Protein AF-A0A1Y1W460-F1 (afdb_monomer_lite)

Organism: NCBI:txid61395

Secondary structure (DSSP, 8-state):
--HHHHHHHHHHHHS---S-PEEEETTEEEE--HHHHTTTTSSHHHHHHHHHHHHHHHHHHHHHHHHHHHHHHHHHHHHHHHHHHHHHHHHHHHHHHHHHHHHHHHHHHHHHHHHHHHHHHHHHHHHHHHHHHHHHHHHHHHHHHHHHHHHHHHHHHHHHHHHHHHHHHHHHHHHHHHHHHHHHHHHHHHHHHHHHHHHHHHHHHHHHHHHHHHHHHHHHHHHHHT----PPP---

Structure (mmCIF, N/CA/C/O backbone):
data_AF-A0A1Y1W460-F1
#
_entry.id   AF-A0A1Y1W460-F1
#
loop_
_atom_site.group_PDB
_atom_site.id
_atom_site.type_symbol
_atom_site.label_atom_id
_atom_site.label_alt_id
_atom_site.label_comp_id
_atom_site.label_asym_id
_atom_site.label_entity_id
_atom_site.label_seq_id
_atom_site.pdbx_PDB_ins_code
_atom_site.Cartn_x
_atom_site.Cartn_y
_atom_site.Cartn_z
_atom_site.occupancy
_atom_site.B_iso_or_equiv
_atom_site.auth_seq_id
_atom_site.auth_comp_id
_atom_site.auth_asym_id
_atom_site.auth_atom_id
_atom_site.pdbx_PDB_model_num
ATOM 1 N N . MET A 1 1 ? -38.537 8.253 109.582 1.00 44.09 1 MET A N 1
ATOM 2 C CA . MET A 1 1 ? -40.010 8.123 109.622 1.00 44.09 1 MET A CA 1
ATOM 3 C C . MET A 1 1 ? -40.336 6.700 109.204 1.00 44.09 1 MET A C 1
ATOM 5 O O . MET A 1 1 ? -39.756 6.233 108.237 1.00 44.09 1 MET A O 1
ATOM 9 N N . SER A 1 2 ? -41.070 5.965 110.039 1.00 45.69 2 SER A N 1
ATOM 10 C CA . SER A 1 2 ? -41.158 4.499 109.978 1.00 45.69 2 SER A CA 1
ATOM 11 C C . SER A 1 2 ? -42.109 4.040 108.871 1.00 45.69 2 SER A C 1
ATOM 13 O O . SER A 1 2 ? -43.247 4.495 108.852 1.00 45.69 2 SER A O 1
ATOM 15 N N . ALA A 1 3 ? -41.684 3.093 108.026 1.00 43.72 3 ALA A N 1
ATOM 16 C CA . ALA A 1 3 ? -42.511 2.440 107.001 1.00 43.72 3 ALA A CA 1
ATOM 17 C C . ALA A 1 3 ? -43.813 1.827 107.561 1.00 43.72 3 ALA A C 1
ATOM 19 O O . ALA A 1 3 ? -44.784 1.644 106.834 1.00 43.72 3 ALA A O 1
ATOM 20 N N . ALA A 1 4 ? -43.867 1.556 108.870 1.00 45.50 4 ALA A N 1
ATOM 21 C CA . ALA A 1 4 ? -45.090 1.134 109.547 1.00 45.50 4 ALA A CA 1
ATOM 22 C C . ALA A 1 4 ? -46.175 2.227 109.557 1.00 45.50 4 ALA A C 1
ATOM 24 O O . ALA A 1 4 ? -47.359 1.905 109.557 1.00 45.50 4 ALA A O 1
ATOM 25 N N . LYS A 1 5 ? -45.781 3.507 109.545 1.00 46.66 5 LYS A N 1
ATOM 26 C CA . LYS A 1 5 ? -46.697 4.650 109.493 1.00 46.66 5 LYS A CA 1
ATOM 27 C C . LYS A 1 5 ? -47.310 4.797 108.101 1.00 46.66 5 LYS A C 1
ATOM 29 O O . LYS A 1 5 ? -48.523 4.893 107.996 1.00 46.66 5 LYS A O 1
ATOM 34 N N . ASP A 1 6 ? -46.500 4.671 107.052 1.00 53.72 6 ASP A N 1
ATOM 35 C CA . ASP A 1 6 ? -46.978 4.772 105.666 1.00 53.72 6 ASP A CA 1
ATOM 36 C C . ASP A 1 6 ? -47.900 3.595 105.289 1.00 53.72 6 ASP A C 1
ATOM 38 O O . ASP A 1 6 ? -48.890 3.773 104.582 1.00 53.72 6 ASP A O 1
ATOM 42 N N . ILE A 1 7 ? -47.637 2.394 105.823 1.00 51.56 7 ILE A N 1
ATOM 43 C CA . ILE A 1 7 ? -48.513 1.219 105.657 1.00 51.56 7 ILE A CA 1
ATOM 44 C C . ILE A 1 7 ? -49.828 1.389 106.435 1.00 51.56 7 ILE A C 1
ATOM 46 O O . ILE A 1 7 ? -50.888 1.016 105.930 1.00 51.56 7 ILE A O 1
ATOM 50 N N . ALA A 1 8 ? -49.784 1.963 107.641 1.00 50.72 8 ALA A N 1
ATOM 51 C CA . ALA A 1 8 ? -50.981 2.242 108.433 1.00 50.72 8 ALA A CA 1
ATOM 52 C C . ALA A 1 8 ? -51.858 3.334 107.793 1.00 50.72 8 ALA A C 1
ATOM 54 O O . ALA A 1 8 ? -53.083 3.186 107.756 1.00 50.72 8 ALA A O 1
ATOM 55 N N . ASP A 1 9 ? -51.240 4.380 107.237 1.00 54.50 9 ASP A N 1
ATOM 56 C CA . ASP A 1 9 ? -51.920 5.480 106.545 1.00 54.50 9 ASP A CA 1
ATOM 57 C C . ASP A 1 9 ? -52.520 5.019 105.199 1.00 54.50 9 ASP A C 1
ATOM 59 O O . ASP A 1 9 ? -53.627 5.418 104.834 1.00 54.50 9 ASP A O 1
ATOM 63 N N . TRP A 1 10 ? -51.858 4.104 104.480 1.00 62.06 10 TRP A N 1
ATOM 64 C CA . TRP A 1 10 ? -52.424 3.480 103.277 1.00 62.06 10 TRP A CA 1
ATOM 65 C C . TRP A 1 10 ? -53.603 2.548 103.605 1.00 62.06 10 TRP A C 1
ATOM 67 O O . TRP A 1 10 ? -54.662 2.645 102.986 1.00 62.06 10 TRP A O 1
ATOM 77 N N . ALA A 1 11 ? -53.467 1.689 104.622 1.00 51.72 11 ALA A N 1
ATOM 78 C CA . ALA A 1 11 ? -54.520 0.758 105.033 1.00 51.72 11 ALA A CA 1
ATOM 79 C C . ALA A 1 11 ? -55.777 1.477 105.551 1.00 51.72 11 ALA A C 1
ATOM 81 O O . ALA A 1 11 ? -56.894 1.029 105.302 1.00 51.72 11 ALA A O 1
ATOM 82 N N . THR A 1 12 ? -55.624 2.608 106.242 1.00 54.66 12 THR A N 1
ATOM 83 C CA . THR A 1 12 ? -56.773 3.404 106.705 1.00 54.66 12 THR A CA 1
ATOM 84 C C . THR A 1 12 ? -57.496 4.124 105.567 1.00 54.66 12 THR A C 1
ATOM 86 O O . THR A 1 12 ? -58.724 4.230 105.620 1.00 54.66 12 THR A O 1
ATOM 89 N N . ASN A 1 13 ? -56.780 4.559 104.525 1.00 57.19 13 ASN A N 1
ATOM 90 C CA . ASN A 1 13 ? -57.374 5.244 103.374 1.00 57.19 13 ASN A CA 1
ATOM 91 C C . ASN A 1 13 ? -58.033 4.290 102.363 1.00 57.19 13 ASN A C 1
ATOM 93 O O . ASN A 1 13 ? -59.126 4.589 101.888 1.00 57.19 13 ASN A O 1
ATOM 97 N N . GLU A 1 14 ? -57.424 3.138 102.067 1.00 53.16 14 GLU A N 1
ATOM 98 C CA . GLU A 1 14 ? -57.913 2.208 101.031 1.00 53.16 14 GLU A CA 1
ATOM 99 C C . GLU A 1 14 ? -58.857 1.118 101.572 1.00 53.16 14 GLU A C 1
ATOM 101 O O . GLU A 1 14 ? -59.798 0.724 100.887 1.00 53.16 14 GLU A O 1
ATOM 106 N N . LEU A 1 15 ? -58.669 0.637 102.813 1.00 50.62 15 LEU A N 1
ATOM 107 C CA . LEU A 1 15 ? -59.524 -0.414 103.405 1.00 50.62 15 LEU A CA 1
ATOM 108 C C . LEU A 1 15 ? -60.694 0.148 104.232 1.00 50.62 15 LEU A C 1
ATOM 110 O O . LEU A 1 15 ? -61.476 -0.615 104.797 1.00 50.62 15 LEU A O 1
ATOM 114 N N . GLY A 1 16 ? -60.838 1.475 104.316 1.00 46.62 16 GLY A N 1
ATOM 115 C CA . GLY A 1 16 ? -62.019 2.122 104.896 1.00 46.62 16 GLY A CA 1
ATOM 116 C C . GLY A 1 16 ? -62.180 1.986 106.416 1.00 46.62 16 GLY A C 1
ATOM 117 O O . GLY A 1 16 ? -63.272 2.241 106.931 1.00 46.62 16 GLY A O 1
ATOM 118 N N . PHE A 1 17 ? -61.125 1.633 107.159 1.00 46.19 17 PHE A N 1
ATOM 119 C CA . PHE A 1 17 ? -61.140 1.618 108.627 1.00 46.19 17 PHE A CA 1
ATOM 120 C C . PHE A 1 17 ? -61.231 3.050 109.184 1.00 46.19 17 PHE A C 1
ATOM 122 O O . PHE A 1 17 ? -60.242 3.669 109.571 1.00 46.19 17 PHE A O 1
ATOM 129 N N . ARG A 1 18 ? -62.441 3.618 109.218 1.00 48.47 18 ARG A N 1
ATOM 130 C CA . ARG A 1 18 ? -62.697 4.910 109.867 1.00 48.47 18 ARG A CA 1
ATOM 131 C C . ARG A 1 18 ? -62.560 4.775 111.387 1.00 48.47 18 ARG A C 1
ATOM 133 O O . ARG A 1 18 ? -62.962 3.770 111.964 1.00 48.47 18 ARG A O 1
ATOM 140 N N . LYS A 1 19 ? -62.083 5.852 112.029 1.00 49.34 19 LYS A N 1
ATOM 141 C CA . LYS A 1 19 ? -61.780 6.037 113.472 1.00 49.34 19 LYS A CA 1
ATOM 142 C C . LYS A 1 19 ? -62.892 5.694 114.493 1.00 49.34 19 LYS A C 1
ATOM 144 O O . LYS A 1 19 ? -62.740 5.981 115.675 1.00 49.34 19 LYS A O 1
ATOM 149 N N . LYS A 1 20 ? -64.023 5.120 114.077 1.00 46.94 20 LYS A N 1
ATOM 150 C CA . LYS A 1 20 ? -65.103 4.638 114.950 1.00 46.94 20 LYS A CA 1
ATOM 151 C C . LYS A 1 20 ? -65.668 3.343 114.368 1.00 46.94 20 LYS A C 1
ATOM 153 O O . LYS A 1 20 ? -66.596 3.385 113.567 1.00 46.94 20 LYS A O 1
ATOM 158 N N . ALA A 1 21 ? -65.100 2.208 114.766 1.00 48.22 21 ALA A N 1
ATOM 159 C CA . ALA A 1 21 ? -65.685 0.900 114.502 1.00 48.22 21 ALA A CA 1
ATOM 160 C C . ALA A 1 21 ? -66.628 0.533 115.662 1.00 48.22 21 ALA A C 1
ATOM 162 O O . ALA A 1 21 ? -66.237 0.561 116.828 1.00 48.22 21 ALA A O 1
ATOM 163 N N . THR A 1 22 ? -67.887 0.233 115.355 1.00 46.28 22 THR A N 1
ATOM 164 C CA . THR A 1 22 ? -68.863 -0.298 116.321 1.00 46.28 22 THR A CA 1
ATOM 165 C C . THR A 1 22 ? -68.857 -1.816 116.236 1.00 46.28 22 THR A C 1
ATOM 167 O O . THR A 1 22 ? -69.113 -2.360 115.162 1.00 46.28 22 THR A O 1
ATOM 170 N N . LEU A 1 23 ? -68.581 -2.495 117.352 1.00 44.03 23 LEU A N 1
ATOM 171 C CA . LEU A 1 23 ? -68.718 -3.946 117.449 1.00 44.03 23 LEU A CA 1
ATOM 172 C C . LEU A 1 23 ? -70.152 -4.253 117.891 1.00 44.03 23 LEU A C 1
ATOM 174 O O . LEU A 1 23 ? -70.604 -3.789 118.940 1.00 44.03 23 LEU A O 1
ATOM 178 N N . VAL A 1 24 ? -70.889 -5.006 117.079 1.00 41.94 24 VAL A N 1
ATOM 179 C CA . VAL A 1 24 ? -72.236 -5.463 117.432 1.00 41.94 24 VAL A CA 1
ATOM 180 C C . VAL A 1 24 ? -72.101 -6.841 118.061 1.00 41.94 24 VAL A C 1
ATOM 182 O O . VAL A 1 24 ? -71.693 -7.787 117.391 1.00 41.94 24 VAL A O 1
ATOM 185 N N . THR A 1 25 ? -72.426 -6.960 119.347 1.00 50.06 25 THR A N 1
ATOM 186 C CA . THR A 1 25 ? -72.488 -8.258 120.031 1.00 50.06 25 THR A CA 1
ATOM 187 C C . THR A 1 25 ? -73.925 -8.568 120.439 1.00 50.06 25 THR A C 1
ATOM 189 O O . THR A 1 25 ? -74.778 -7.682 120.488 1.00 50.06 25 THR A O 1
ATOM 192 N N . MET A 1 26 ? -74.202 -9.832 120.768 1.00 41.97 26 MET A N 1
ATOM 193 C CA . MET A 1 26 ? -75.530 -10.330 121.172 1.00 41.97 26 MET A CA 1
ATOM 194 C C . MET A 1 26 ? -76.131 -9.630 122.414 1.00 41.97 26 MET A C 1
ATOM 196 O O . MET A 1 26 ? -77.270 -9.912 122.771 1.00 41.97 26 MET A O 1
ATOM 200 N N . ARG A 1 27 ? -75.392 -8.734 123.087 1.00 41.53 27 ARG A N 1
ATOM 201 C CA . ARG A 1 27 ? -75.857 -7.946 124.245 1.00 41.53 27 ARG A CA 1
ATOM 202 C C . ARG A 1 27 ? -75.947 -6.432 123.989 1.00 41.53 27 ARG A C 1
ATOM 204 O O . ARG A 1 27 ? -76.291 -5.698 124.910 1.00 41.53 27 ARG A O 1
ATOM 211 N N . GLY A 1 28 ? -75.695 -5.964 122.763 1.00 46.47 28 GLY A N 1
ATOM 212 C CA . GLY A 1 28 ? -75.805 -4.552 122.375 1.00 46.47 28 GLY A CA 1
ATOM 213 C C . GLY A 1 28 ? -74.607 -4.028 121.573 1.00 46.47 28 GLY A C 1
ATOM 214 O O . GLY A 1 28 ? -73.600 -4.715 121.392 1.00 46.47 28 GLY A O 1
ATOM 215 N N . THR A 1 29 ? -74.735 -2.799 121.057 1.00 44.41 29 THR A N 1
ATOM 216 C CA . THR A 1 29 ? -73.708 -2.122 120.249 1.00 44.41 29 THR A CA 1
ATOM 217 C C . THR A 1 29 ? -72.707 -1.382 121.134 1.00 44.41 29 THR A C 1
ATOM 219 O O . THR A 1 29 ? -73.062 -0.373 121.748 1.00 44.41 29 THR A O 1
ATOM 222 N N . GLU A 1 30 ? -71.450 -1.821 121.152 1.00 50.28 30 GLU A N 1
ATOM 223 C CA . GLU A 1 30 ? -70.370 -1.115 121.845 1.00 50.28 30 GLU A CA 1
ATOM 224 C C . GLU A 1 30 ? -69.538 -0.288 120.857 1.00 50.28 30 GLU A C 1
ATOM 226 O O . GLU A 1 30 ? -69.107 -0.759 119.799 1.00 50.28 30 GLU A O 1
ATOM 231 N N . LYS A 1 31 ? -69.317 0.987 121.198 1.00 51.28 31 LYS A N 1
ATOM 232 C CA . LYS A 1 31 ? -68.388 1.862 120.474 1.00 51.28 31 LYS A CA 1
ATOM 233 C C . LYS A 1 31 ? -66.972 1.539 120.938 1.00 51.28 31 LYS A C 1
ATOM 235 O O . LYS A 1 31 ? -66.631 1.821 122.082 1.00 51.28 31 LYS A O 1
ATOM 240 N N . LEU A 1 32 ? -66.147 0.990 120.051 1.00 52.38 32 LEU A N 1
ATOM 241 C CA . LEU A 1 32 ? -64.734 0.769 120.341 1.00 52.38 32 LEU A CA 1
ATOM 242 C C . LEU A 1 32 ? -63.991 2.114 120.256 1.00 52.38 32 LEU A C 1
ATOM 244 O O . LEU A 1 32 ? -64.011 2.772 119.214 1.00 52.38 32 LEU A O 1
ATOM 248 N N . SER A 1 33 ? -63.365 2.547 121.352 1.00 49.66 33 SER A N 1
ATOM 249 C CA . SER A 1 33 ? -62.427 3.680 121.367 1.00 49.66 33 SER A CA 1
ATOM 250 C C . SER A 1 33 ? -61.046 3.258 120.848 1.00 49.66 33 SER A C 1
ATOM 252 O O . SER A 1 33 ? -60.713 2.074 120.877 1.00 49.66 33 SER A O 1
ATOM 254 N N . GLU A 1 34 ? -60.221 4.218 120.399 1.00 48.06 34 GLU A N 1
ATOM 255 C CA . GLU A 1 34 ? -58.850 3.984 119.886 1.00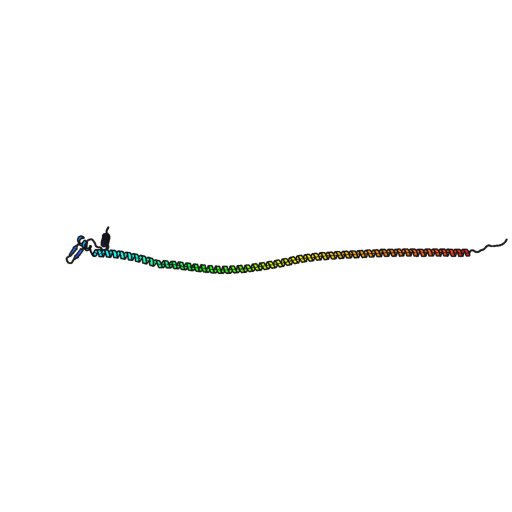 48.06 34 GLU A CA 1
ATOM 256 C C . GLU A 1 34 ? -58.005 3.087 120.817 1.00 48.06 34 GLU A C 1
ATOM 258 O O . GLU A 1 34 ? -57.274 2.223 120.334 1.00 48.06 34 GLU A O 1
ATOM 263 N N . SER A 1 35 ? -58.202 3.192 122.137 1.00 47.06 35 SER A N 1
ATOM 264 C CA . SER A 1 35 ? -57.556 2.356 123.164 1.00 47.06 35 SER A CA 1
ATOM 265 C C . SER A 1 35 ? -57.843 0.854 123.047 1.00 47.06 35 SER A C 1
ATOM 267 O O . SER A 1 35 ? -57.021 0.043 123.460 1.00 47.06 35 SER A O 1
ATOM 269 N N . ASN A 1 36 ? -58.992 0.470 122.485 1.00 47.72 36 ASN A N 1
ATOM 270 C CA . ASN A 1 36 ? -59.430 -0.926 122.391 1.00 47.72 36 ASN A CA 1
ATOM 271 C C . ASN A 1 36 ? -59.054 -1.554 121.042 1.00 47.72 36 ASN A C 1
ATOM 273 O O . ASN A 1 36 ? -59.042 -2.772 120.910 1.00 47.72 36 ASN A O 1
ATOM 277 N N . ILE A 1 37 ? -58.735 -0.729 120.042 1.00 51.47 37 ILE A N 1
ATOM 278 C CA . ILE A 1 37 ? -58.369 -1.158 118.684 1.00 51.47 37 ILE A CA 1
ATOM 279 C C . ILE A 1 37 ? -56.852 -1.393 118.587 1.00 51.47 37 ILE A C 1
ATOM 281 O O . ILE A 1 37 ? -56.390 -2.253 117.840 1.00 51.47 37 ILE A O 1
ATOM 285 N N . GLN A 1 38 ? -56.068 -0.665 119.383 1.00 48.59 38 GLN A N 1
ATOM 286 C CA . GLN A 1 38 ? -54.606 -0.702 119.351 1.00 48.59 38 GLN A CA 1
ATOM 287 C C . GLN A 1 38 ? -53.987 -2.080 119.682 1.00 48.59 38 GLN A C 1
ATOM 289 O O . GLN A 1 38 ? -53.042 -2.461 118.989 1.00 48.59 38 GLN A O 1
ATOM 294 N N . PRO A 1 39 ? -54.526 -2.876 120.631 1.00 50.84 39 PRO A N 1
ATOM 295 C CA . PRO A 1 39 ? -54.062 -4.246 120.874 1.00 50.84 39 PRO A CA 1
ATOM 296 C C . PRO A 1 39 ? -54.503 -5.242 119.789 1.00 50.84 39 PRO A C 1
ATOM 298 O O . PRO A 1 39 ? -53.808 -6.218 119.542 1.00 50.84 39 PRO A O 1
ATOM 301 N N . LEU A 1 40 ? -55.628 -4.994 119.101 1.00 47.72 40 LEU A N 1
ATOM 302 C CA . LEU A 1 40 ? -56.125 -5.834 117.995 1.00 47.72 40 LEU A CA 1
ATOM 303 C C . LEU A 1 40 ? -55.319 -5.643 116.697 1.00 47.72 40 LEU A C 1
ATOM 305 O O . LEU A 1 40 ? -55.296 -6.525 115.841 1.00 47.72 40 LEU A O 1
ATOM 309 N N . LEU A 1 41 ? -54.642 -4.498 116.561 1.00 51.38 41 LEU A N 1
ATOM 310 C CA . LEU A 1 41 ? -53.715 -4.192 115.468 1.00 51.38 41 LEU A CA 1
ATOM 311 C C . LEU A 1 41 ? -52.262 -4.618 115.760 1.00 51.38 41 LEU A C 1
ATOM 313 O O . LEU A 1 41 ? -51.423 -4.529 114.864 1.00 51.38 41 LEU A O 1
ATOM 317 N N . GLN A 1 42 ? -51.935 -5.073 116.976 1.00 52.91 42 GLN A N 1
ATOM 318 C CA . GLN A 1 42 ? -50.598 -5.561 117.336 1.00 52.91 42 GLN A CA 1
ATOM 319 C C . GLN A 1 42 ? -50.590 -7.089 117.456 1.00 52.91 42 GLN A C 1
ATOM 321 O O . GLN A 1 42 ? -51.057 -7.651 118.438 1.00 52.91 42 GLN A O 1
ATOM 326 N N . GLY A 1 43 ? -50.037 -7.760 116.443 1.00 62.19 43 GLY A N 1
ATOM 327 C CA . GLY A 1 43 ? -49.923 -9.219 116.386 1.00 62.19 43 GLY A CA 1
ATOM 328 C C . GLY A 1 43 ? -50.056 -9.738 114.956 1.00 62.19 43 GLY A C 1
ATOM 329 O O . GLY A 1 43 ? -49.722 -9.035 114.003 1.00 62.19 43 GLY A O 1
ATOM 330 N N . ASP A 1 44 ? -50.588 -10.947 114.792 1.00 57.78 44 ASP A N 1
ATOM 331 C CA . ASP A 1 44 ? -50.705 -11.640 113.500 1.00 57.78 44 ASP A CA 1
ATOM 332 C C . ASP A 1 44 ? -51.406 -10.820 112.403 1.00 57.78 44 ASP A C 1
ATOM 334 O O . ASP A 1 44 ? -51.101 -10.956 111.222 1.00 57.78 44 ASP A O 1
ATOM 338 N N . LEU A 1 45 ? -52.296 -9.892 112.764 1.00 61.81 45 LEU A N 1
ATOM 339 C CA . LEU A 1 45 ? -52.952 -9.021 111.790 1.00 61.81 45 LEU A CA 1
ATOM 340 C C . LEU A 1 45 ? -51.980 -8.018 111.138 1.00 61.81 45 LEU A C 1
ATOM 342 O O . LEU A 1 45 ? -52.076 -7.762 109.938 1.00 61.81 45 LEU A O 1
ATOM 346 N N . SER A 1 46 ? -51.016 -7.470 111.887 1.00 64.19 46 SER A N 1
ATOM 347 C CA . SER A 1 46 ? -50.016 -6.553 111.325 1.00 64.19 46 SER A CA 1
ATOM 348 C C . SER A 1 46 ? -48.985 -7.291 110.476 1.00 64.19 46 SER A C 1
ATOM 350 O O . SER A 1 46 ? -48.534 -6.756 109.461 1.00 64.19 46 SER A O 1
ATOM 352 N N . SER A 1 47 ? -48.663 -8.540 110.825 1.00 63.97 47 SER A N 1
ATOM 353 C CA . SER A 1 47 ? -47.793 -9.391 110.012 1.00 63.97 47 SER A CA 1
ATOM 354 C C . SER A 1 47 ? -48.475 -9.791 108.697 1.00 63.97 47 SER A C 1
ATOM 356 O O . SER A 1 47 ? -47.839 -9.716 107.644 1.00 63.97 47 SER A O 1
ATOM 358 N N . ILE A 1 48 ? -49.779 -10.098 108.727 1.00 69.19 48 ILE A N 1
ATOM 359 C CA . ILE A 1 48 ? -50.603 -10.367 107.539 1.00 69.19 48 ILE A CA 1
ATOM 360 C C . ILE A 1 48 ? -50.726 -9.117 106.664 1.00 69.19 48 ILE A C 1
ATOM 362 O O . ILE A 1 48 ? -50.517 -9.205 105.457 1.00 69.19 48 ILE A O 1
ATOM 366 N N . LEU A 1 49 ? -50.991 -7.939 107.235 1.00 69.00 49 LEU A N 1
ATOM 367 C CA . LEU A 1 49 ? -51.055 -6.687 106.471 1.00 69.00 49 LEU A CA 1
ATOM 368 C C . LEU A 1 49 ? -49.697 -6.322 105.850 1.00 69.00 49 LEU A C 1
ATOM 370 O O . LEU A 1 49 ? -49.639 -5.946 104.682 1.00 69.00 49 LEU A O 1
ATOM 374 N N . ALA A 1 50 ? -48.591 -6.506 106.576 1.00 66.31 50 ALA A N 1
ATOM 375 C CA . ALA A 1 50 ? -47.243 -6.304 106.042 1.00 66.31 50 ALA A CA 1
ATOM 376 C C . ALA A 1 50 ? -46.861 -7.353 104.981 1.00 66.31 50 ALA A C 1
ATOM 378 O O . ALA A 1 50 ? -46.081 -7.070 104.068 1.00 66.31 50 ALA A O 1
ATOM 379 N N . PHE A 1 51 ? -47.378 -8.578 105.087 1.00 73.12 51 PHE A N 1
ATOM 380 C CA . PHE A 1 51 ? -47.219 -9.616 104.071 1.00 73.12 51 PHE A CA 1
ATOM 381 C C . PHE A 1 51 ? -48.027 -9.287 102.812 1.00 73.12 51 PHE A C 1
ATOM 383 O O . PHE A 1 51 ? -47.480 -9.329 101.713 1.00 73.12 51 PHE A O 1
ATOM 390 N N . LEU A 1 52 ? -49.284 -8.865 102.964 1.00 71.12 52 LEU A N 1
ATOM 391 C CA . LEU A 1 52 ? -50.140 -8.427 101.864 1.00 71.12 52 LEU A CA 1
ATOM 392 C C . LEU A 1 52 ? -49.566 -7.196 101.160 1.00 71.12 52 LEU A C 1
ATOM 394 O O . LEU A 1 52 ? -49.513 -7.195 99.937 1.00 71.12 52 LEU A O 1
ATOM 398 N N . ALA A 1 53 ? -49.053 -6.208 101.898 1.00 70.50 53 ALA A N 1
ATOM 399 C CA . ALA A 1 53 ? -48.394 -5.031 101.328 1.00 70.50 53 ALA A CA 1
ATOM 400 C C . ALA A 1 53 ? -47.118 -5.396 100.545 1.00 70.50 53 ALA A C 1
ATOM 402 O O . ALA A 1 53 ? -46.877 -4.891 99.450 1.00 70.50 53 ALA A O 1
ATOM 403 N N . ARG A 1 54 ? -46.301 -6.328 101.055 1.00 71.06 54 ARG A N 1
ATOM 404 C CA . ARG A 1 54 ? -45.136 -6.835 100.308 1.00 71.06 54 ARG A CA 1
ATOM 405 C C . ARG A 1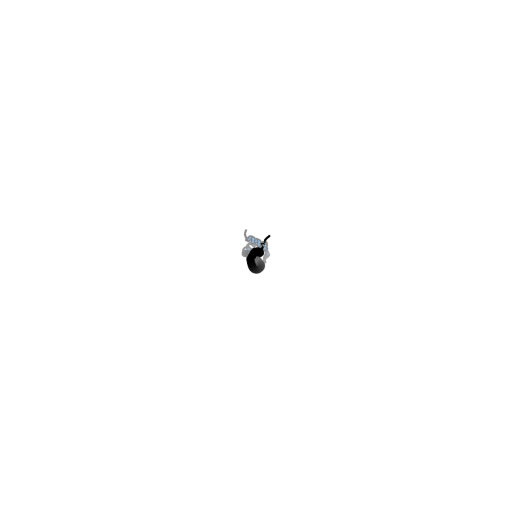 54 ? -45.554 -7.622 99.068 1.00 71.06 54 ARG A C 1
ATOM 407 O O . ARG A 1 54 ? -44.934 -7.484 98.015 1.00 71.06 54 ARG A O 1
ATOM 414 N N . HIS A 1 55 ? -46.616 -8.414 99.171 1.00 76.31 55 HIS A N 1
ATOM 415 C CA . HIS A 1 55 ? -47.148 -9.197 98.064 1.00 76.31 55 HIS A CA 1
ATOM 416 C C . HIS A 1 55 ? -47.782 -8.314 96.979 1.00 76.31 55 HIS A C 1
ATOM 418 O O . HIS A 1 55 ? -47.594 -8.584 95.796 1.00 76.31 55 HIS A O 1
ATOM 424 N N . THR A 1 56 ? -48.480 -7.231 97.330 1.00 74.19 56 THR A N 1
ATOM 425 C CA . THR A 1 56 ? -49.031 -6.277 96.353 1.00 74.19 56 THR A CA 1
ATOM 426 C C . THR A 1 56 ? -47.926 -5.511 95.635 1.00 74.19 56 THR A C 1
ATOM 428 O O . THR A 1 56 ? -47.971 -5.415 94.409 1.00 74.19 56 THR A O 1
ATOM 431 N N . VAL A 1 57 ? -46.892 -5.058 96.351 1.00 75.25 57 VAL A N 1
ATOM 432 C CA . VAL A 1 57 ? -45.707 -4.432 95.740 1.00 75.25 57 VAL A CA 1
ATOM 433 C C . VAL A 1 57 ? -44.984 -5.414 94.814 1.00 75.25 57 VAL A C 1
ATOM 435 O O . VAL A 1 57 ? -44.656 -5.058 93.685 1.00 75.25 57 VAL A O 1
ATOM 438 N N . SER A 1 58 ? -44.789 -6.665 95.243 1.00 77.94 58 SER A N 1
ATOM 439 C CA . SER A 1 58 ? -44.174 -7.721 94.424 1.00 77.94 58 SER A CA 1
ATOM 440 C C . SER A 1 58 ? -45.011 -8.079 93.189 1.00 77.94 58 SER A C 1
ATOM 442 O O . SER A 1 58 ? -44.477 -8.234 92.092 1.00 77.94 58 SER A O 1
ATOM 444 N N . LYS A 1 59 ? -46.338 -8.148 93.328 1.00 79.12 59 LYS A N 1
ATOM 445 C CA . LYS A 1 59 ? -47.262 -8.363 92.210 1.00 79.12 59 LYS A CA 1
ATOM 446 C C . LYS A 1 59 ? -47.193 -7.211 91.211 1.00 79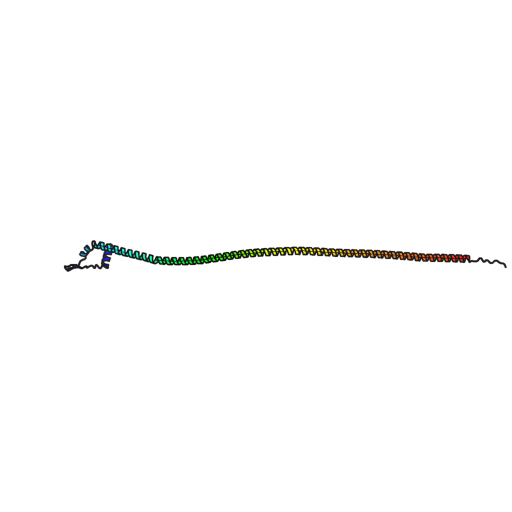.12 59 LYS A C 1
ATOM 448 O O . LYS A 1 59 ? -47.170 -7.454 90.006 1.00 79.12 59 LYS A O 1
ATOM 453 N N . HIS A 1 60 ? -47.138 -5.974 91.697 1.00 78.38 60 HIS A N 1
ATOM 454 C CA . HIS A 1 60 ? -47.068 -4.794 90.847 1.00 78.38 60 HIS A CA 1
ATOM 455 C C . HIS A 1 60 ? -45.735 -4.713 90.089 1.00 78.38 60 HIS A C 1
ATOM 457 O O . HIS A 1 60 ? -45.732 -4.495 88.878 1.00 78.38 60 HIS A O 1
ATOM 463 N N . THR A 1 61 ? -44.604 -4.988 90.748 1.00 79.44 61 THR A N 1
ATOM 464 C CA . THR A 1 61 ? -43.291 -5.046 90.082 1.00 79.44 61 THR A CA 1
ATOM 465 C C . THR A 1 61 ? -43.205 -6.192 89.074 1.00 79.44 61 THR A C 1
ATOM 467 O O . THR A 1 61 ? -42.700 -5.988 87.970 1.00 79.44 61 THR A O 1
ATOM 470 N N . ALA A 1 62 ? -43.765 -7.366 89.385 1.00 76.19 62 ALA A N 1
ATOM 471 C CA . ALA A 1 62 ? -43.855 -8.483 88.444 1.00 76.19 62 ALA A CA 1
ATOM 472 C C . ALA A 1 62 ? -44.746 -8.158 87.229 1.00 76.19 62 ALA A C 1
ATOM 474 O O . ALA A 1 62 ? -44.390 -8.497 86.100 1.00 76.19 62 ALA A O 1
ATOM 475 N N . GLN A 1 63 ? -45.869 -7.457 87.422 1.00 79.81 63 GLN A N 1
ATOM 476 C CA . GLN A 1 63 ? -46.705 -6.965 86.319 1.00 79.81 63 GLN A CA 1
ATOM 477 C C . GLN A 1 63 ? -45.962 -5.944 85.455 1.00 79.81 63 GLN A C 1
ATOM 479 O O . GLN A 1 63 ? -46.006 -6.038 84.230 1.00 79.81 63 GLN A O 1
ATOM 484 N N . HIS A 1 64 ? -45.221 -5.022 86.069 1.00 79.00 64 HIS A N 1
ATOM 485 C CA . HIS A 1 64 ? -44.407 -4.055 85.338 1.00 79.00 64 HIS A CA 1
ATOM 486 C C . HIS A 1 64 ? -43.293 -4.730 84.522 1.00 79.00 64 HIS A C 1
ATOM 488 O O . HIS A 1 64 ? -43.082 -4.383 83.359 1.00 79.00 64 HIS A O 1
ATOM 494 N N . ALA A 1 65 ? -42.607 -5.724 85.096 1.00 78.81 65 ALA A N 1
ATOM 495 C CA . ALA A 1 65 ? -41.598 -6.519 84.396 1.00 78.81 65 ALA A CA 1
ATOM 496 C C . ALA A 1 65 ? -42.209 -7.302 83.225 1.00 78.81 65 ALA A C 1
ATOM 498 O O . ALA A 1 65 ? -41.652 -7.315 82.128 1.00 78.81 65 ALA A O 1
ATOM 499 N N . ARG A 1 66 ? -43.394 -7.889 83.430 1.00 77.12 66 ARG A N 1
ATOM 500 C CA . ARG A 1 66 ? -44.142 -8.593 82.386 1.00 77.12 66 ARG A CA 1
ATOM 501 C C . ARG A 1 66 ? -44.546 -7.656 81.247 1.00 77.12 66 ARG A C 1
ATOM 503 O O . ARG A 1 66 ? -44.349 -8.029 80.098 1.00 77.12 66 ARG A O 1
ATOM 510 N N . HIS A 1 67 ? -45.016 -6.441 81.547 1.00 81.62 67 HIS A N 1
ATOM 511 C CA . HIS A 1 67 ? -45.336 -5.438 80.527 1.00 81.62 67 HIS A CA 1
ATOM 512 C C . HIS A 1 67 ? -44.118 -5.021 79.696 1.00 81.62 67 HIS A C 1
ATOM 514 O O . HIS A 1 67 ? -44.211 -4.986 78.469 1.00 81.62 67 HIS A O 1
ATOM 520 N N . ARG A 1 68 ? -42.966 -4.784 80.340 1.00 78.69 68 ARG A N 1
ATOM 521 C CA . ARG A 1 68 ? -41.710 -4.484 79.632 1.00 78.69 68 ARG A CA 1
ATOM 522 C C . ARG A 1 68 ? -41.281 -5.636 78.728 1.00 78.69 68 ARG A C 1
ATOM 524 O O . ARG A 1 68 ? -40.913 -5.414 77.583 1.00 78.69 68 ARG A O 1
ATOM 531 N N . LEU A 1 69 ? -41.345 -6.873 79.219 1.00 76.31 69 LEU A N 1
ATOM 532 C CA . LEU A 1 69 ? -41.004 -8.043 78.408 1.00 76.31 69 LEU A CA 1
ATOM 533 C C . LEU A 1 69 ? -41.952 -8.204 77.214 1.00 76.31 69 LEU A C 1
ATOM 535 O O . LEU A 1 69 ? -41.487 -8.498 76.118 1.00 76.31 69 LEU A O 1
ATOM 539 N N . THR A 1 70 ? -43.254 -7.951 77.382 1.00 76.56 70 THR A N 1
ATOM 540 C CA . THR A 1 70 ? -44.201 -7.996 76.258 1.00 76.56 70 THR A CA 1
ATOM 541 C C . THR A 1 70 ? -43.966 -6.902 75.223 1.00 76.56 70 THR A C 1
ATOM 543 O O . THR A 1 70 ? -44.088 -7.208 74.043 1.00 76.56 70 THR A O 1
ATOM 546 N N . SER A 1 71 ? -43.584 -5.679 75.617 1.00 74.56 71 SER A N 1
ATOM 547 C CA . SER A 1 71 ? -43.267 -4.619 74.646 1.00 74.56 71 SER A CA 1
ATOM 548 C C . SER A 1 71 ? -41.997 -4.941 73.851 1.00 74.56 71 SER A C 1
ATOM 550 O O . SER A 1 71 ? -41.974 -4.815 72.633 1.00 74.56 71 SER A O 1
ATOM 552 N N . TYR A 1 72 ? -40.957 -5.469 74.507 1.00 72.56 72 TYR A N 1
ATOM 553 C CA . TYR A 1 72 ? -39.764 -5.936 73.790 1.00 72.56 72 TYR A CA 1
ATOM 554 C C . TYR A 1 72 ? -40.072 -7.092 72.831 1.00 72.56 72 TYR A C 1
ATOM 556 O O . TYR A 1 72 ? -39.516 -7.161 71.734 1.00 72.56 72 TYR A O 1
ATOM 564 N N . HIS A 1 73 ? -40.963 -8.003 73.227 1.00 71.31 73 HIS A N 1
ATOM 565 C CA . HIS A 1 73 ? -41.331 -9.135 72.385 1.00 71.31 73 HIS A CA 1
ATOM 566 C C . HIS A 1 73 ? -42.239 -8.734 71.214 1.00 71.31 73 HIS A C 1
ATOM 568 O O . HIS A 1 73 ? -42.143 -9.350 70.156 1.00 71.31 73 HIS A O 1
ATOM 574 N N . SER A 1 74 ? -43.066 -7.691 71.362 1.00 71.06 74 SER A N 1
ATOM 575 C CA . SER A 1 74 ? -43.864 -7.143 70.260 1.00 71.06 74 SER A CA 1
ATOM 576 C C . SER A 1 74 ? -43.029 -6.370 69.241 1.00 71.06 74 SER A C 1
ATOM 578 O O . SER A 1 74 ? -43.354 -6.425 68.060 1.00 71.06 74 SER A O 1
ATOM 580 N N . ASP A 1 75 ? -41.944 -5.711 69.657 1.00 73.69 75 ASP A N 1
ATOM 581 C CA . ASP A 1 75 ? -41.104 -4.889 68.767 1.00 73.69 75 ASP A CA 1
ATOM 582 C C . ASP A 1 75 ? -40.083 -5.722 67.965 1.00 73.69 75 ASP A C 1
ATOM 584 O O . ASP A 1 75 ? -39.741 -5.399 66.825 1.00 73.69 75 ASP A O 1
ATOM 588 N N . SER A 1 76 ? -39.629 -6.846 68.528 1.00 73.56 76 SER A N 1
ATOM 589 C CA . SER A 1 76 ? -38.682 -7.779 67.897 1.00 73.56 76 SER A CA 1
ATOM 590 C C . SER A 1 76 ? -39.084 -8.287 66.492 1.00 73.56 76 SER A C 1
ATOM 592 O O . SER A 1 76 ? -38.231 -8.256 65.598 1.00 73.56 76 SER A O 1
ATOM 594 N N . PRO A 1 77 ? -40.330 -8.735 66.228 1.00 77.12 77 PRO A N 1
ATOM 595 C CA . PRO A 1 77 ? -40.729 -9.202 64.899 1.00 77.12 77 PRO A CA 1
ATOM 596 C C . PRO A 1 77 ? -40.789 -8.084 63.848 1.00 77.12 77 PRO A C 1
ATOM 598 O O . PRO A 1 77 ? -40.497 -8.353 62.681 1.00 77.12 77 PRO A O 1
ATOM 601 N N . TYR A 1 78 ? -41.098 -6.840 64.234 1.00 78.25 78 TYR A N 1
ATOM 602 C CA . TYR A 1 78 ? -41.070 -5.698 63.310 1.00 78.25 78 TYR A CA 1
ATOM 603 C C . TYR A 1 78 ? -39.636 -5.354 62.894 1.00 78.25 78 TYR A C 1
ATOM 605 O O . TYR A 1 78 ? -39.354 -5.255 61.701 1.00 78.25 78 TYR A O 1
ATOM 613 N N . ALA A 1 79 ? -38.703 -5.304 63.852 1.00 79.81 79 ALA A N 1
ATOM 614 C CA . ALA A 1 79 ? -37.285 -5.084 63.561 1.00 79.81 79 ALA A CA 1
ATOM 615 C C . ALA A 1 79 ? -36.699 -6.179 62.646 1.00 79.81 79 ALA A C 1
ATOM 617 O O . ALA A 1 79 ? -35.935 -5.888 61.725 1.00 79.81 79 ALA A O 1
ATOM 618 N N . TYR A 1 80 ? -37.093 -7.441 62.853 1.00 83.62 80 TYR A N 1
ATOM 619 C CA . TYR A 1 80 ? -36.683 -8.548 61.985 1.00 83.62 80 TYR A CA 1
ATOM 620 C C . TYR A 1 80 ? -37.290 -8.449 60.576 1.00 83.62 80 TYR A C 1
ATOM 622 O O . TYR A 1 80 ? -36.600 -8.700 59.587 1.00 83.62 80 TYR A O 1
ATOM 630 N N . SER A 1 81 ? -38.563 -8.052 60.469 1.00 85.56 81 SER A N 1
ATOM 631 C CA . SER A 1 81 ? -39.239 -7.773 59.193 1.00 85.56 81 SER A CA 1
ATOM 632 C C . SER A 1 81 ? -38.479 -6.735 58.370 1.00 85.56 81 SER A C 1
ATOM 634 O O . SER A 1 81 ? -38.214 -6.958 57.188 1.00 85.56 81 SER A O 1
ATOM 636 N N . ASP A 1 82 ? -38.105 -5.620 58.994 1.00 88.56 82 ASP A N 1
ATOM 637 C CA . ASP A 1 82 ? -37.479 -4.501 58.292 1.00 88.56 82 ASP A CA 1
ATOM 638 C C . ASP A 1 82 ? -36.056 -4.842 57.848 1.00 88.56 82 ASP A C 1
ATOM 640 O O . ASP A 1 82 ? -35.692 -4.586 56.700 1.00 88.56 82 ASP A O 1
ATOM 644 N N . LEU A 1 83 ? -35.284 -5.529 58.695 1.00 88.12 83 LEU A N 1
ATOM 645 C CA . LEU A 1 83 ? -33.977 -6.070 58.315 1.00 88.12 83 LEU A CA 1
ATOM 646 C C . LEU A 1 83 ? -34.086 -7.086 57.171 1.00 88.12 83 LEU A C 1
ATOM 648 O O . LEU A 1 83 ? -33.262 -7.074 56.260 1.00 88.12 83 LEU A O 1
ATOM 652 N N . ARG A 1 84 ? -35.114 -7.942 57.175 1.00 89.06 84 ARG A N 1
ATOM 653 C CA . ARG A 1 84 ? -35.355 -8.906 56.093 1.00 89.06 84 ARG A CA 1
ATOM 654 C C . ARG A 1 84 ? -35.723 -8.214 54.779 1.00 89.06 84 ARG A C 1
ATOM 656 O O . ARG A 1 84 ? -35.258 -8.651 53.729 1.00 89.06 84 ARG A O 1
ATOM 663 N N . LYS A 1 85 ? -36.517 -7.139 54.819 1.00 91.62 85 LYS A N 1
ATOM 664 C CA . LYS A 1 85 ? -36.821 -6.316 53.635 1.00 91.62 85 LYS A CA 1
ATOM 665 C C . LYS A 1 85 ? -35.562 -5.651 53.084 1.00 91.62 85 LYS A C 1
ATOM 667 O O . LYS A 1 85 ? -35.268 -5.832 51.909 1.00 91.62 85 LYS A O 1
ATOM 672 N N . GLN A 1 86 ? -34.775 -4.994 53.938 1.00 91.06 86 GLN A N 1
ATOM 673 C CA . GLN A 1 86 ? -33.509 -4.368 53.538 1.00 91.06 86 GLN A CA 1
ATOM 674 C C . GLN A 1 86 ? -32.512 -5.383 52.969 1.00 91.06 86 GLN A C 1
ATOM 676 O O . GLN A 1 86 ? -31.802 -5.087 52.009 1.00 91.06 86 GLN A O 1
ATOM 681 N N . LEU A 1 87 ? -32.453 -6.589 53.546 1.00 91.31 87 LEU A N 1
ATOM 682 C CA . LEU A 1 87 ? -31.624 -7.671 53.022 1.00 91.31 87 LEU A CA 1
ATOM 683 C C . LEU A 1 87 ? -32.089 -8.078 51.621 1.00 91.31 87 LEU A C 1
ATOM 685 O O . LEU A 1 87 ? -31.269 -8.105 50.712 1.00 91.31 87 LEU A O 1
ATOM 689 N N . ASN A 1 88 ? -33.387 -8.328 51.433 1.00 91.75 88 ASN A N 1
ATOM 690 C CA . ASN A 1 88 ? -33.945 -8.702 50.133 1.00 91.75 88 ASN A CA 1
ATOM 691 C C . ASN A 1 88 ? -33.714 -7.623 49.066 1.00 91.75 88 ASN A C 1
ATOM 693 O O . ASN A 1 88 ? -33.344 -7.953 47.941 1.00 91.75 88 ASN A O 1
ATOM 697 N N . GLU A 1 89 ? -33.900 -6.348 49.411 1.00 93.44 89 GLU A N 1
ATOM 698 C CA . GLU A 1 89 ? -33.625 -5.218 48.517 1.00 93.44 89 GLU A CA 1
ATOM 699 C C . GLU A 1 89 ? -32.152 -5.196 48.101 1.00 93.44 89 GLU A C 1
ATOM 701 O O . GLU A 1 89 ? -31.853 -5.171 46.909 1.00 93.44 89 GLU A O 1
ATOM 706 N N . ARG A 1 90 ? -31.225 -5.312 49.061 1.00 92.88 90 ARG A N 1
ATOM 707 C CA . ARG A 1 90 ? -29.782 -5.367 48.776 1.00 92.88 90 ARG A CA 1
ATOM 708 C C . ARG A 1 90 ? -29.381 -6.589 47.957 1.00 92.88 90 ARG A C 1
ATOM 710 O O . ARG A 1 90 ? -28.489 -6.491 47.121 1.00 92.88 90 ARG A O 1
ATOM 717 N N . THR A 1 91 ? -30.005 -7.741 48.189 1.00 92.00 91 THR A N 1
ATOM 718 C CA . THR A 1 91 ? -29.758 -8.942 47.382 1.00 92.00 91 THR A CA 1
ATOM 719 C C . THR A 1 91 ? -30.241 -8.735 45.951 1.00 92.00 91 THR A C 1
ATOM 721 O O . THR A 1 91 ? -29.535 -9.105 45.018 1.00 92.00 91 THR A O 1
ATOM 724 N N . CYS A 1 92 ? -31.398 -8.096 45.763 1.00 92.94 92 CYS A N 1
ATOM 725 C CA . CYS A 1 92 ? -31.915 -7.772 44.438 1.00 92.94 92 CYS A CA 1
ATOM 726 C C . CYS A 1 92 ? -30.987 -6.801 43.693 1.00 92.94 92 CYS A C 1
ATOM 728 O O . CYS A 1 92 ? -30.612 -7.086 42.556 1.00 92.94 92 CYS A O 1
ATOM 730 N N . THR A 1 93 ? -30.531 -5.721 44.341 1.00 93.88 93 THR A N 1
ATOM 731 C CA . THR A 1 93 ? -29.586 -4.779 43.716 1.00 93.88 93 THR A CA 1
ATOM 732 C C . THR A 1 93 ? -28.242 -5.436 43.421 1.00 93.88 93 THR A C 1
ATOM 734 O O . THR A 1 93 ? -27.693 -5.230 42.347 1.00 93.88 93 THR A O 1
ATOM 737 N N . TYR A 1 94 ? -27.727 -6.273 44.328 1.00 93.94 94 TYR A N 1
ATOM 738 C CA . TYR A 1 94 ? -26.498 -7.035 44.092 1.00 93.94 94 TYR A CA 1
ATOM 739 C C . TYR A 1 94 ? -26.617 -7.947 42.865 1.00 93.94 94 TYR A C 1
ATOM 741 O O . TYR A 1 94 ? -25.718 -7.966 42.031 1.00 93.94 94 TYR A O 1
ATOM 749 N N . MET A 1 95 ? -27.736 -8.664 42.722 1.00 92.88 95 MET A N 1
ATOM 750 C CA . MET A 1 95 ? -27.970 -9.517 41.554 1.00 92.88 95 MET A CA 1
ATOM 751 C C . MET A 1 95 ? -28.054 -8.716 40.251 1.00 92.88 95 MET A C 1
ATOM 753 O O . MET A 1 95 ? -27.505 -9.158 39.247 1.00 92.88 95 MET A O 1
ATOM 757 N N . GLN A 1 96 ? -28.698 -7.546 40.263 1.00 94.38 96 GLN A N 1
ATOM 758 C CA . GLN A 1 96 ? -28.755 -6.659 39.095 1.00 94.38 96 GLN A CA 1
ATOM 759 C C . GLN A 1 96 ? -27.362 -6.150 38.711 1.00 94.38 96 GLN A C 1
ATOM 761 O O . GLN A 1 96 ? -26.959 -6.292 37.562 1.00 94.38 96 GLN A O 1
ATOM 766 N N . SER A 1 97 ? -26.582 -5.650 39.673 1.00 92.88 97 SER A N 1
ATOM 767 C CA . SER A 1 97 ? -25.206 -5.209 39.411 1.00 92.88 97 SER A CA 1
ATOM 768 C C . SER A 1 97 ? -24.312 -6.350 38.918 1.00 92.88 97 SER A C 1
ATOM 770 O O . SER A 1 97 ? -23.429 -6.131 38.096 1.00 92.88 97 SER A O 1
ATOM 772 N N . GLN A 1 98 ? -24.537 -7.576 39.397 1.00 93.25 98 GLN A N 1
ATOM 773 C CA . GLN A 1 98 ? -23.809 -8.749 38.919 1.00 93.25 98 GLN A CA 1
ATOM 774 C C . GLN A 1 98 ? -24.145 -9.062 37.453 1.00 93.25 98 GLN A C 1
ATOM 776 O O . GLN A 1 98 ? -23.236 -9.331 36.675 1.00 93.25 98 GLN A O 1
ATOM 781 N N . GLN A 1 99 ? -25.419 -8.967 37.059 1.00 95.56 99 GLN A N 1
ATOM 782 C CA . GLN A 1 99 ? -25.829 -9.129 35.660 1.00 95.56 99 GLN A CA 1
ATOM 783 C C . GLN A 1 99 ? -25.217 -8.052 34.757 1.00 95.56 99 GLN A C 1
ATOM 785 O O . GLN A 1 99 ? -24.687 -8.376 33.699 1.00 95.56 99 GLN A O 1
ATOM 790 N N . GLU A 1 100 ? -25.213 -6.790 35.194 1.00 96.50 100 GLU A N 1
ATOM 791 C CA . GLU A 1 100 ? -24.566 -5.693 34.460 1.00 96.50 100 GLU A CA 1
ATOM 792 C C . GLU A 1 100 ? -23.058 -5.932 34.283 1.00 96.50 100 GLU A C 1
ATOM 794 O O . GLU A 1 100 ? -22.505 -5.672 33.214 1.00 96.50 100 GLU A O 1
ATOM 799 N N . LEU A 1 101 ? -22.377 -6.465 35.305 1.00 94.75 101 LEU A N 1
ATOM 800 C CA . LEU A 1 101 ? -20.961 -6.831 35.207 1.00 94.75 101 LEU A CA 1
ATOM 801 C C . LEU A 1 101 ? -20.723 -7.953 34.194 1.00 94.75 101 LEU A C 1
ATOM 803 O O . LEU A 1 101 ? -19.765 -7.872 33.425 1.00 94.75 101 LEU A O 1
ATOM 807 N N . ASP A 1 102 ? -21.585 -8.968 34.168 1.00 97.25 102 ASP A N 1
ATOM 808 C CA . ASP A 1 102 ? -21.487 -10.072 33.212 1.00 97.25 102 ASP A CA 1
ATOM 809 C C . ASP A 1 102 ? -21.728 -9.581 31.770 1.00 97.25 102 ASP A C 1
ATOM 811 O O . ASP A 1 102 ? -20.996 -9.954 30.847 1.00 97.25 102 ASP A O 1
ATOM 815 N N . GLU A 1 103 ? -22.690 -8.675 31.565 1.00 97.31 103 GLU A N 1
ATOM 816 C CA . GLU A 1 103 ? -22.935 -8.031 30.269 1.00 97.31 103 GLU A CA 1
ATOM 817 C C . GLU A 1 103 ? -21.744 -7.179 29.814 1.00 97.31 103 GLU A C 1
ATOM 819 O O . GLU A 1 103 ? -21.302 -7.285 28.666 1.00 97.31 103 GLU A O 1
ATOM 824 N N . LEU A 1 104 ? -21.178 -6.366 30.711 1.00 97.50 104 LEU A N 1
ATOM 825 C CA . LEU A 1 104 ? -19.987 -5.565 30.424 1.00 97.50 104 LEU A CA 1
ATOM 826 C C . LEU A 1 104 ? -18.761 -6.442 30.145 1.00 97.50 104 LEU A C 1
ATOM 828 O O . LEU A 1 104 ? -17.948 -6.104 29.282 1.00 97.50 104 LEU A O 1
ATOM 832 N N . ALA A 1 105 ? -18.617 -7.576 30.834 1.00 97.19 105 ALA A N 1
ATOM 833 C CA . ALA A 1 105 ? -17.551 -8.538 30.573 1.00 97.19 105 ALA A CA 1
ATOM 834 C C . ALA A 1 105 ? -17.676 -9.131 29.162 1.00 97.19 105 ALA A C 1
ATOM 836 O O . ALA A 1 105 ? -16.687 -9.173 28.425 1.00 97.19 105 ALA A O 1
ATOM 837 N N . LEU A 1 106 ? -18.892 -9.503 28.752 1.00 97.75 106 LEU A N 1
ATOM 838 C CA . LEU A 1 106 ? -19.166 -9.999 27.404 1.00 97.75 106 LEU A CA 1
ATOM 839 C C . LEU A 1 106 ? -18.890 -8.928 26.337 1.00 97.75 106 LEU A C 1
ATOM 841 O O . LEU A 1 106 ? -18.243 -9.206 25.326 1.00 97.75 106 LEU A O 1
ATOM 845 N N . GLN A 1 107 ? -19.335 -7.688 26.560 1.00 97.81 107 GLN A N 1
ATOM 846 C CA . GLN A 1 107 ? -19.072 -6.572 25.648 1.00 97.81 107 GLN A CA 1
ATOM 847 C C . GLN A 1 107 ? -17.574 -6.282 25.513 1.00 97.81 107 GLN A C 1
ATOM 849 O O . GLN A 1 107 ? -17.088 -6.108 24.396 1.00 97.81 107 GLN A O 1
ATOM 854 N N . ASN A 1 108 ? -16.828 -6.290 26.621 1.00 97.62 108 ASN A N 1
ATOM 855 C CA . ASN A 1 108 ? -15.376 -6.127 26.596 1.00 97.62 108 ASN A CA 1
ATOM 856 C C . ASN A 1 108 ? -14.690 -7.260 25.832 1.00 97.62 108 ASN A C 1
ATOM 858 O O . ASN A 1 108 ? -13.805 -6.994 25.023 1.00 97.62 108 ASN A O 1
ATOM 862 N N . GLN A 1 109 ? -15.109 -8.512 26.031 1.00 97.81 109 GLN A N 1
ATOM 863 C CA . GLN A 1 109 ? -14.555 -9.645 25.291 1.00 97.81 109 GLN A CA 1
ATOM 864 C C . GLN A 1 109 ? -14.794 -9.505 23.781 1.00 97.81 109 GLN A C 1
ATOM 866 O O . GLN A 1 109 ? -13.866 -9.685 22.990 1.00 97.81 109 GLN A O 1
ATOM 871 N N . ASN A 1 110 ? -16.005 -9.110 23.380 1.00 98.12 110 ASN A N 1
ATOM 872 C CA . ASN A 1 110 ? -16.337 -8.847 21.980 1.00 98.12 110 ASN A CA 1
ATOM 873 C C . ASN A 1 110 ? -15.516 -7.681 21.406 1.00 98.12 110 ASN A C 1
ATOM 875 O O . ASN A 1 110 ? -15.030 -7.761 20.277 1.00 98.12 110 ASN A O 1
ATOM 879 N N . ALA A 1 111 ? -15.319 -6.610 22.179 1.00 97.88 111 ALA A N 1
ATOM 880 C CA . ALA A 1 111 ? -14.507 -5.468 21.770 1.00 97.88 111 ALA A CA 1
ATOM 881 C C . ALA A 1 111 ? -13.031 -5.852 21.583 1.00 97.88 111 ALA A C 1
ATOM 883 O O . ALA A 1 111 ? -12.422 -5.457 20.592 1.00 97.88 111 ALA A O 1
ATOM 884 N N . VAL A 1 112 ? -12.468 -6.665 22.483 1.00 97.81 112 VAL A N 1
ATOM 885 C CA . VAL A 1 112 ? -11.095 -7.181 22.357 1.00 97.81 112 VAL A CA 1
ATOM 886 C C . VAL A 1 112 ? -10.946 -8.015 21.085 1.00 97.81 112 VAL A C 1
ATOM 888 O O . VAL A 1 112 ? -10.033 -7.759 20.303 1.00 97.81 112 VAL A O 1
ATOM 891 N N . GLN A 1 113 ? -11.877 -8.933 20.812 1.00 97.88 113 GLN A N 1
ATOM 892 C CA . GLN A 1 113 ? -11.854 -9.730 19.579 1.00 97.88 113 GLN A CA 1
ATOM 893 C C . GLN A 1 113 ? -11.957 -8.861 18.315 1.00 97.88 113 GLN A C 1
ATOM 895 O O . GLN A 1 113 ? -11.273 -9.119 17.324 1.00 97.88 113 GLN A O 1
ATOM 900 N N . ALA A 1 114 ? -12.777 -7.806 18.341 1.00 98.06 114 ALA A N 1
ATOM 901 C CA . ALA A 1 114 ? -12.885 -6.856 17.234 1.00 98.06 114 ALA A CA 1
ATOM 902 C C . ALA A 1 114 ? -11.600 -6.030 17.035 1.00 98.06 114 ALA A C 1
ATOM 904 O O . ALA A 1 114 ? -11.218 -5.731 15.906 1.00 98.06 114 ALA A O 1
ATOM 905 N N . ILE A 1 115 ? -10.906 -5.669 18.117 1.00 98.25 115 ILE A N 1
ATOM 906 C CA . ILE A 1 115 ? -9.613 -4.978 18.043 1.00 98.25 115 ILE A CA 1
ATOM 907 C C . ILE A 1 115 ? -8.548 -5.899 17.441 1.00 98.25 115 ILE A C 1
ATOM 909 O O . ILE A 1 115 ? -7.778 -5.463 16.585 1.00 98.25 115 ILE A O 1
ATOM 913 N N . GLU A 1 116 ? -8.506 -7.166 17.852 1.00 97.81 116 GLU A N 1
ATOM 914 C CA . GLU A 1 116 ? -7.555 -8.150 17.326 1.00 97.81 116 GLU A CA 1
ATOM 915 C C . GLU A 1 116 ? -7.768 -8.412 15.830 1.00 97.81 116 GLU A C 1
ATOM 917 O O . GLU A 1 116 ? -6.801 -8.427 15.063 1.00 97.81 116 GLU A O 1
ATOM 922 N N . SER A 1 117 ? -9.023 -8.548 15.389 1.00 97.75 117 SER A N 1
ATOM 923 C CA . SER A 1 117 ? -9.334 -8.737 13.969 1.00 97.75 117 SER A CA 1
ATOM 924 C C . SER A 1 117 ? -8.917 -7.524 13.131 1.00 97.75 117 SER A C 1
ATOM 926 O O . SER A 1 117 ? -8.232 -7.683 12.118 1.00 97.75 117 SER A O 1
ATOM 928 N N . LEU A 1 118 ? -9.219 -6.307 13.596 1.00 98.06 118 LEU A N 1
ATOM 929 C CA . LEU A 1 118 ? -8.777 -5.068 12.951 1.00 98.06 118 LEU A CA 1
ATOM 930 C C . LEU A 1 118 ? -7.249 -4.939 12.926 1.00 98.06 118 LEU A C 1
ATOM 932 O O . LEU A 1 118 ? -6.685 -4.478 11.932 1.00 98.06 118 LEU A O 1
ATOM 936 N N . ALA A 1 119 ? -6.552 -5.351 13.986 1.00 97.69 119 ALA A N 1
ATOM 937 C CA . ALA A 1 119 ? -5.093 -5.315 14.032 1.00 97.69 119 ALA A CA 1
ATOM 938 C C . ALA A 1 119 ? -4.464 -6.229 12.964 1.00 97.69 119 ALA A C 1
ATOM 940 O O . ALA A 1 119 ? -3.519 -5.819 12.277 1.00 97.69 119 ALA A O 1
ATOM 941 N N . GLU A 1 120 ? -5.007 -7.434 12.767 1.00 97.69 120 GLU A N 1
ATOM 942 C CA . GLU A 1 120 ? -4.577 -8.336 11.693 1.00 97.69 120 GLU A CA 1
ATOM 943 C C . GLU A 1 120 ? -4.919 -7.777 10.300 1.00 97.69 120 GLU A C 1
ATOM 945 O O . GLU A 1 120 ? -4.075 -7.806 9.399 1.00 97.69 120 GLU A O 1
ATOM 950 N N . GLU A 1 121 ? -6.091 -7.164 10.112 1.00 98.00 121 GLU A N 1
ATOM 951 C CA . GLU A 1 121 ? -6.430 -6.488 8.852 1.00 98.00 121 GLU A CA 1
ATOM 952 C C . GLU A 1 121 ? -5.457 -5.348 8.521 1.00 98.00 121 GLU A C 1
ATOM 954 O O . GLU A 1 121 ? -4.967 -5.249 7.388 1.00 98.00 121 GLU A O 1
ATOM 959 N N . VAL A 1 122 ? -5.113 -4.517 9.509 1.00 97.94 122 VAL A N 1
ATOM 960 C CA . VAL A 1 122 ? -4.135 -3.430 9.360 1.00 97.94 122 VAL A CA 1
ATOM 961 C C . VAL A 1 122 ? -2.764 -3.985 8.986 1.00 97.94 122 VAL A C 1
ATOM 963 O O . VAL A 1 122 ? -2.120 -3.481 8.061 1.00 97.94 122 VAL A O 1
ATOM 966 N N . LYS A 1 123 ? -2.315 -5.051 9.650 1.00 98.00 123 LYS A N 1
ATOM 967 C CA . LYS A 1 123 ? -1.044 -5.720 9.348 1.00 98.00 123 LYS A CA 1
ATOM 968 C C . LYS A 1 123 ? -1.025 -6.265 7.918 1.00 98.00 123 LYS A C 1
ATOM 970 O O . LYS A 1 123 ? -0.065 -6.024 7.179 1.00 98.00 123 LYS A O 1
ATOM 975 N N . MET A 1 124 ? -2.102 -6.912 7.477 1.00 97.75 124 MET A N 1
ATOM 976 C CA . MET A 1 124 ? -2.241 -7.404 6.104 1.00 97.75 124 MET A CA 1
ATOM 977 C C . MET A 1 124 ? -2.271 -6.266 5.076 1.00 97.75 124 MET A C 1
ATOM 979 O O . MET A 1 124 ? -1.634 -6.359 4.021 1.00 97.75 124 MET A O 1
ATOM 983 N N . ALA A 1 125 ? -2.948 -5.157 5.378 1.00 97.75 125 ALA A N 1
ATOM 984 C CA . ALA A 1 125 ? -2.946 -3.966 4.535 1.00 97.75 125 ALA A CA 1
ATOM 985 C C . ALA A 1 125 ? -1.536 -3.361 4.408 1.00 97.75 125 ALA A C 1
ATOM 987 O O . ALA A 1 125 ? -1.097 -3.041 3.299 1.00 97.75 125 ALA A O 1
ATOM 988 N N . GLN A 1 126 ? -0.783 -3.274 5.508 1.00 98.06 126 GLN A N 1
ATOM 989 C CA . GLN A 1 126 ? 0.602 -2.797 5.501 1.00 98.06 126 GLN A CA 1
ATOM 990 C C . GLN A 1 126 ? 1.520 -3.684 4.650 1.00 98.06 126 GLN A C 1
ATOM 992 O O . GLN A 1 126 ? 2.337 -3.159 3.887 1.00 98.06 126 GLN A O 1
ATOM 997 N N . LEU A 1 127 ? 1.374 -5.010 4.725 1.00 98.06 127 LEU A N 1
ATOM 998 C CA . LEU A 1 127 ? 2.125 -5.942 3.877 1.00 98.06 127 LEU A CA 1
ATOM 999 C C . LEU A 1 127 ? 1.829 -5.707 2.391 1.00 98.06 127 LEU A C 1
ATOM 1001 O O . LEU A 1 127 ? 2.758 -5.529 1.601 1.00 98.06 127 LEU A O 1
ATOM 1005 N N . ARG A 1 128 ? 0.551 -5.575 2.016 1.00 98.00 128 ARG A N 1
ATOM 1006 C CA . ARG A 1 128 ? 0.146 -5.262 0.632 1.00 98.00 128 ARG A CA 1
ATOM 1007 C C . ARG A 1 128 ? 0.722 -3.931 0.145 1.00 98.00 128 ARG A C 1
ATOM 1009 O O . ARG A 1 128 ? 1.142 -3.829 -1.009 1.00 98.00 128 ARG A O 1
ATOM 1016 N N . ILE A 1 129 ? 0.761 -2.906 1.000 1.00 98.00 129 ILE A N 1
ATOM 1017 C CA . ILE A 1 129 ? 1.370 -1.607 0.670 1.00 98.00 129 ILE A CA 1
ATOM 1018 C C . ILE A 1 129 ? 2.873 -1.766 0.423 1.00 98.00 129 ILE A C 1
ATOM 1020 O O . ILE A 1 129 ? 3.383 -1.252 -0.576 1.00 98.00 129 ILE A O 1
ATOM 1024 N N . ARG A 1 130 ? 3.583 -2.499 1.289 1.00 98.00 130 ARG A N 1
ATOM 1025 C CA . ARG A 1 130 ? 5.021 -2.768 1.126 1.00 98.00 130 ARG A CA 1
ATOM 1026 C C . ARG A 1 130 ? 5.304 -3.506 -0.181 1.00 98.00 130 ARG A C 1
ATOM 1028 O O . ARG A 1 130 ? 6.155 -3.055 -0.942 1.00 98.00 130 ARG A O 1
ATOM 1035 N N . GLU A 1 131 ? 4.553 -4.560 -0.490 1.00 97.94 131 GLU A N 1
ATOM 1036 C CA . GLU A 1 131 ? 4.686 -5.298 -1.753 1.00 97.94 131 GLU A CA 1
ATOM 1037 C C . GLU A 1 131 ? 4.404 -4.434 -2.986 1.00 97.94 131 GLU A C 1
ATOM 1039 O O . GLU A 1 131 ? 5.117 -4.500 -3.988 1.00 97.94 131 GLU A O 1
ATOM 1044 N N . ARG A 1 132 ? 3.364 -3.593 -2.945 1.00 98.00 132 ARG A N 1
ATOM 1045 C CA . ARG A 1 132 ? 3.088 -2.664 -4.048 1.00 98.00 132 ARG A CA 1
ATOM 1046 C C . ARG A 1 132 ? 4.237 -1.677 -4.226 1.00 98.00 132 ARG A C 1
ATOM 1048 O O . ARG A 1 132 ? 4.658 -1.441 -5.358 1.00 98.00 132 ARG A O 1
ATOM 1055 N N . ARG A 1 133 ? 4.781 -1.141 -3.130 1.00 98.31 133 ARG A N 1
ATOM 1056 C CA . ARG A 1 133 ? 5.914 -0.210 -3.164 1.00 98.31 133 ARG A CA 1
ATOM 1057 C C . ARG A 1 133 ? 7.162 -0.859 -3.761 1.00 98.31 133 ARG A C 1
ATOM 1059 O O . ARG A 1 133 ? 7.785 -0.248 -4.625 1.00 98.31 133 ARG A O 1
ATOM 1066 N N . THR A 1 134 ? 7.503 -2.089 -3.372 1.00 97.81 134 THR A N 1
ATOM 1067 C CA . THR A 1 134 ? 8.659 -2.799 -3.948 1.00 97.81 134 THR A CA 1
ATOM 1068 C C . THR A 1 134 ? 8.469 -3.063 -5.440 1.00 97.81 134 THR A C 1
ATOM 1070 O O . THR A 1 134 ? 9.373 -2.772 -6.221 1.00 97.81 134 THR A O 1
ATOM 1073 N N . ARG A 1 135 ? 7.279 -3.501 -5.878 1.00 97.94 135 ARG A N 1
ATOM 1074 C CA . ARG A 1 135 ? 6.971 -3.675 -7.313 1.00 97.94 135 ARG A CA 1
ATOM 1075 C C . ARG A 1 135 ? 7.129 -2.376 -8.106 1.00 97.94 135 ARG A C 1
ATOM 1077 O O . ARG A 1 135 ? 7.662 -2.402 -9.214 1.00 97.94 135 ARG A O 1
ATOM 1084 N N . VAL A 1 136 ? 6.680 -1.244 -7.560 1.00 98.12 136 VAL A N 1
ATOM 1085 C CA . VAL A 1 136 ? 6.838 0.070 -8.207 1.00 98.12 136 VAL A CA 1
ATOM 1086 C C . VAL A 1 136 ? 8.313 0.452 -8.322 1.00 98.12 136 VAL A C 1
ATOM 1088 O O . VAL A 1 136 ? 8.744 0.844 -9.404 1.00 98.12 136 VAL A O 1
ATOM 1091 N N . LEU A 1 137 ? 9.098 0.281 -7.256 1.00 97.88 137 LEU A N 1
ATOM 1092 C CA . LEU A 1 137 ? 10.531 0.588 -7.268 1.00 97.88 137 LEU A CA 1
ATOM 1093 C C . LEU A 1 137 ? 11.294 -0.260 -8.293 1.00 97.88 137 LEU A C 1
ATOM 1095 O O . LEU A 1 137 ? 12.100 0.278 -9.047 1.00 97.88 137 LEU A O 1
ATOM 1099 N N . VAL A 1 138 ? 10.993 -1.559 -8.388 1.00 98.00 138 VAL A N 1
ATOM 1100 C CA . VAL A 1 138 ? 11.591 -2.447 -9.401 1.00 98.00 138 VAL A CA 1
ATOM 1101 C C . VAL A 1 138 ? 11.264 -1.963 -10.815 1.00 98.00 138 VAL A C 1
ATOM 1103 O O . VAL A 1 138 ? 12.157 -1.855 -11.655 1.00 98.00 138 VAL A O 1
ATOM 1106 N N . ARG A 1 139 ? 10.002 -1.602 -11.085 1.00 97.94 139 ARG A N 1
ATOM 1107 C CA . ARG A 1 139 ? 9.598 -1.053 -12.391 1.00 97.94 139 ARG A CA 1
ATOM 1108 C C . ARG A 1 139 ? 10.309 0.260 -12.710 1.00 97.94 139 ARG A C 1
ATOM 1110 O O . ARG A 1 139 ? 10.734 0.450 -13.845 1.00 97.94 139 ARG A O 1
ATOM 1117 N N . GLN A 1 140 ? 10.461 1.151 -11.731 1.00 97.62 140 GLN A N 1
ATOM 1118 C CA . GLN A 1 140 ? 11.183 2.413 -11.905 1.00 97.62 140 GLN A CA 1
ATOM 1119 C C . GLN A 1 140 ? 12.668 2.180 -12.199 1.00 97.62 140 GLN A C 1
ATOM 1121 O O . GLN A 1 140 ? 13.194 2.765 -13.145 1.00 97.62 140 GLN A O 1
ATOM 1126 N N . ALA A 1 141 ? 13.327 1.290 -11.454 1.00 97.00 141 ALA A N 1
ATOM 1127 C CA . ALA A 1 141 ? 14.722 0.929 -11.691 1.00 97.00 141 ALA A CA 1
ATOM 1128 C C . ALA A 1 141 ? 14.919 0.343 -13.098 1.00 97.00 141 ALA A C 1
ATOM 1130 O O . ALA A 1 141 ? 15.817 0.765 -13.829 1.00 97.00 141 ALA A O 1
ATOM 1131 N N . MET A 1 142 ? 14.028 -0.562 -13.517 1.00 98.19 142 MET A N 1
ATOM 1132 C CA . MET A 1 142 ? 14.071 -1.149 -14.855 1.00 98.19 142 MET A CA 1
ATOM 1133 C C . MET A 1 142 ? 13.823 -0.103 -15.947 1.00 98.19 142 MET A C 1
ATOM 1135 O O . MET A 1 142 ? 14.542 -0.077 -16.940 1.00 98.19 142 MET A O 1
ATOM 1139 N N . ALA A 1 143 ? 12.879 0.821 -15.746 1.00 97.75 143 ALA A N 1
ATOM 1140 C CA . ALA A 1 143 ? 12.637 1.918 -16.680 1.00 97.75 143 ALA A CA 1
ATOM 1141 C C . ALA A 1 143 ? 13.861 2.839 -16.827 1.00 97.75 143 ALA A C 1
ATOM 1143 O O . ALA A 1 143 ? 14.186 3.248 -17.939 1.00 97.75 143 ALA A O 1
ATOM 1144 N N . VAL A 1 144 ? 14.567 3.148 -15.734 1.00 98.00 144 VAL A N 1
ATOM 1145 C CA . VAL A 1 144 ? 15.814 3.931 -15.785 1.00 98.00 144 VAL A CA 1
ATOM 1146 C C . VAL A 1 144 ? 16.900 3.177 -16.550 1.00 98.00 144 VAL A C 1
ATOM 1148 O O . VAL A 1 144 ? 17.574 3.772 -17.390 1.00 98.00 144 VAL A O 1
ATOM 1151 N N . HIS A 1 145 ? 17.055 1.876 -16.299 1.00 97.81 145 HIS A N 1
ATOM 1152 C CA . HIS A 1 145 ? 18.022 1.049 -17.018 1.00 97.81 145 HIS A CA 1
ATOM 1153 C C . HIS A 1 145 ? 17.724 1.007 -18.524 1.00 97.81 145 HIS A C 1
ATOM 1155 O O . HIS A 1 145 ? 18.614 1.269 -19.330 1.00 97.81 145 HIS A O 1
ATOM 1161 N N . LEU A 1 146 ? 16.462 0.791 -18.905 1.00 98.00 146 LEU A N 1
ATOM 1162 C CA . LEU A 1 146 ? 16.032 0.798 -20.305 1.00 98.00 146 LEU A CA 1
ATOM 1163 C C . LEU A 1 146 ? 16.282 2.150 -20.980 1.00 98.00 146 LEU A C 1
ATOM 1165 O O . LEU A 1 146 ? 16.800 2.176 -22.090 1.00 98.00 146 LEU A O 1
ATOM 1169 N N . ARG A 1 147 ? 16.003 3.279 -20.312 1.00 98.00 147 ARG A N 1
ATOM 1170 C CA . ARG A 1 147 ? 16.315 4.612 -20.866 1.00 98.00 147 ARG A CA 1
ATOM 1171 C C . ARG A 1 147 ? 17.806 4.795 -21.138 1.00 98.00 147 ARG A C 1
ATOM 1173 O O . ARG A 1 147 ? 18.167 5.373 -22.157 1.00 98.00 147 ARG A O 1
ATOM 1180 N N . ARG A 1 148 ? 18.673 4.298 -20.248 1.00 97.81 148 ARG A N 1
ATOM 1181 C CA . ARG A 1 148 ? 20.129 4.341 -20.458 1.00 97.81 148 ARG A CA 1
ATOM 1182 C C . ARG A 1 148 ? 20.542 3.496 -21.659 1.00 97.81 148 ARG A C 1
ATOM 1184 O O . ARG A 1 148 ? 21.304 3.979 -22.485 1.00 97.81 148 ARG A O 1
ATOM 1191 N N . LEU A 1 149 ? 20.005 2.280 -21.785 1.00 97.88 149 LEU A N 1
ATOM 1192 C CA . LEU A 1 149 ? 20.279 1.412 -22.933 1.00 97.88 149 LEU A CA 1
ATOM 1193 C C . LEU A 1 149 ? 19.823 2.040 -24.254 1.00 97.88 149 LEU A C 1
ATOM 1195 O O . LEU A 1 149 ? 20.578 2.014 -25.220 1.00 97.88 149 LEU A O 1
ATOM 1199 N N . VAL A 1 150 ? 18.632 2.643 -24.283 1.00 98.00 150 VAL A N 1
ATOM 1200 C CA . VAL A 1 150 ? 18.122 3.354 -25.466 1.00 98.00 150 VAL A CA 1
ATOM 1201 C C . VAL A 1 150 ? 19.039 4.518 -25.830 1.00 98.00 150 VAL A C 1
ATOM 1203 O O . VAL A 1 150 ? 19.465 4.611 -26.974 1.00 98.00 150 VAL A O 1
ATOM 1206 N N . SER A 1 151 ? 19.434 5.342 -24.857 1.00 97.56 151 SER A N 1
ATOM 1207 C CA . SER A 1 151 ? 20.357 6.455 -25.103 1.00 97.56 151 SER A CA 1
ATOM 1208 C C . SER A 1 151 ? 21.722 5.983 -25.627 1.00 97.56 151 SER A C 1
ATOM 1210 O O . SER A 1 151 ? 22.259 6.570 -26.565 1.00 97.56 151 SER A O 1
ATOM 1212 N N . CYS A 1 152 ? 22.270 4.886 -25.092 1.00 97.25 152 CYS A N 1
ATOM 1213 C CA . CYS A 1 152 ? 23.490 4.280 -25.629 1.00 97.25 152 CYS A CA 1
ATOM 1214 C C . CYS A 1 152 ? 23.296 3.770 -27.064 1.00 97.25 152 CYS A C 1
ATOM 1216 O O . CYS A 1 152 ? 24.167 3.977 -27.907 1.00 97.25 152 CYS A O 1
ATOM 1218 N N . ALA A 1 153 ? 22.165 3.129 -27.364 1.00 96.81 153 ALA A N 1
ATOM 1219 C CA . ALA A 1 153 ? 21.862 2.659 -28.713 1.00 96.81 153 ALA A CA 1
ATOM 1220 C C . ALA A 1 153 ? 21.752 3.826 -29.708 1.00 96.81 153 ALA A C 1
ATOM 1222 O O . ALA A 1 153 ? 22.332 3.759 -30.788 1.00 96.81 153 ALA A O 1
ATOM 1223 N N . GLU A 1 154 ? 21.088 4.920 -29.332 1.00 97.25 154 GLU A N 1
ATOM 1224 C CA . GLU A 1 154 ? 20.991 6.137 -30.148 1.00 97.25 154 GLU A CA 1
ATOM 1225 C C . GLU A 1 154 ? 22.371 6.737 -30.449 1.00 97.25 154 GLU A C 1
ATOM 1227 O O . GLU A 1 154 ? 22.655 7.096 -31.593 1.00 97.25 154 GLU A O 1
ATOM 1232 N N . GLN A 1 155 ? 23.263 6.789 -29.453 1.00 96.38 155 GLN A N 1
ATOM 1233 C CA . GLN A 1 155 ? 24.641 7.255 -29.641 1.00 96.38 155 GLN A CA 1
ATOM 1234 C C . GLN A 1 155 ? 25.425 6.364 -30.611 1.00 96.38 155 GLN A C 1
ATOM 1236 O O . GLN A 1 155 ? 26.121 6.878 -31.489 1.00 96.38 155 GLN A O 1
ATOM 1241 N N . LEU A 1 156 ? 25.298 5.039 -30.485 1.00 96.38 156 LEU A N 1
ATOM 1242 C CA . LEU A 1 156 ? 25.958 4.084 -31.379 1.00 96.38 156 LEU A CA 1
ATOM 1243 C C . LEU A 1 156 ? 25.433 4.193 -32.814 1.00 96.38 156 LEU A C 1
ATOM 1245 O O . LEU A 1 156 ? 26.228 4.236 -33.752 1.00 96.38 156 LEU A O 1
ATOM 1249 N N . ILE A 1 157 ? 24.115 4.314 -32.990 1.00 95.88 157 ILE A N 1
ATOM 1250 C CA . ILE A 1 157 ? 23.496 4.527 -34.304 1.00 95.88 157 ILE A CA 1
ATOM 1251 C C . ILE A 1 157 ? 24.003 5.836 -34.919 1.00 95.88 157 ILE A C 1
ATOM 1253 O O . ILE A 1 157 ? 24.422 5.851 -36.077 1.00 95.88 157 ILE A O 1
ATOM 1257 N N . GLY A 1 158 ? 24.033 6.928 -34.148 1.00 95.19 158 GLY A N 1
ATOM 1258 C CA . GLY A 1 158 ? 24.574 8.208 -34.608 1.00 95.19 158 GLY A CA 1
ATOM 1259 C C . GLY A 1 158 ? 26.043 8.109 -35.037 1.00 95.19 158 GLY A C 1
ATOM 1260 O O . GLY A 1 158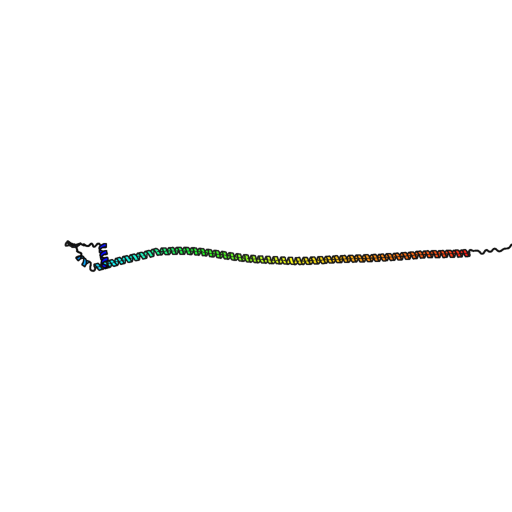 ? 26.422 8.626 -36.093 1.00 95.19 158 GLY A O 1
ATOM 1261 N N . ALA A 1 159 ? 26.865 7.391 -34.267 1.00 95.56 159 ALA A N 1
ATOM 1262 C CA . ALA A 1 159 ? 28.266 7.149 -34.597 1.00 95.56 159 ALA A CA 1
ATOM 1263 C C . ALA A 1 159 ? 28.429 6.329 -35.889 1.00 95.56 159 ALA A C 1
ATOM 1265 O O . ALA A 1 159 ? 29.252 6.689 -36.737 1.00 95.56 159 ALA A O 1
ATOM 1266 N N . GLU A 1 160 ? 27.628 5.276 -36.081 1.00 96.00 160 GLU A N 1
ATOM 1267 C CA . GLU A 1 160 ? 27.625 4.492 -37.320 1.00 96.00 160 GLU A CA 1
ATOM 1268 C C . GLU A 1 160 ? 27.257 5.338 -38.539 1.00 96.00 160 GLU A C 1
ATOM 1270 O O . GLU A 1 160 ? 27.948 5.278 -39.558 1.00 96.00 160 GLU A O 1
ATOM 1275 N N . VAL A 1 161 ? 26.200 6.149 -38.446 1.00 96.06 161 VAL A N 1
ATOM 1276 C CA . VAL A 1 161 ? 25.783 7.037 -39.541 1.00 96.06 161 VAL A CA 1
ATOM 1277 C C . VAL A 1 161 ? 26.911 8.012 -39.894 1.00 96.06 161 VAL A C 1
ATOM 1279 O O . VAL A 1 161 ? 27.246 8.172 -41.070 1.00 96.06 161 VAL A O 1
ATOM 1282 N N . GLY A 1 162 ? 27.573 8.593 -38.889 1.00 95.75 162 GLY A N 1
ATOM 1283 C CA . GLY A 1 162 ? 28.729 9.469 -39.094 1.00 95.75 162 GLY A CA 1
ATOM 1284 C C . GLY A 1 162 ? 29.942 8.763 -39.716 1.00 95.75 162 GLY A C 1
ATOM 1285 O O . GLY A 1 162 ? 30.673 9.360 -40.511 1.00 95.75 162 GLY A O 1
ATOM 1286 N N . LEU A 1 163 ? 30.185 7.491 -39.386 1.00 95.38 163 LEU A N 1
ATOM 1287 C CA . LEU A 1 163 ? 31.231 6.679 -40.022 1.00 95.38 163 LEU A CA 1
ATOM 1288 C C . LEU A 1 163 ? 30.888 6.353 -41.479 1.00 95.38 163 LEU A C 1
ATOM 1290 O O . LEU A 1 163 ? 31.750 6.494 -42.348 1.00 95.38 163 LEU A O 1
ATOM 1294 N N . ARG A 1 164 ? 29.635 5.985 -41.770 1.00 95.50 164 ARG A N 1
ATOM 1295 C CA . ARG A 1 164 ? 29.167 5.715 -43.140 1.00 95.50 164 ARG A CA 1
ATOM 1296 C C . ARG A 1 164 ? 29.288 6.951 -44.028 1.00 95.50 164 ARG A C 1
ATOM 1298 O O . ARG A 1 164 ? 29.855 6.852 -45.113 1.00 95.50 164 ARG A O 1
ATOM 1305 N N . ALA A 1 165 ? 28.868 8.120 -43.543 1.00 94.94 165 ALA A N 1
ATOM 1306 C CA . ALA A 1 165 ? 28.996 9.379 -44.279 1.00 94.94 165 ALA A CA 1
ATOM 1307 C C . ALA A 1 165 ? 30.463 9.713 -44.614 1.00 94.94 165 ALA A C 1
ATOM 1309 O O . ALA A 1 165 ? 30.780 10.076 -45.749 1.00 94.94 165 ALA A O 1
ATOM 1310 N N . ARG A 1 166 ? 31.384 9.528 -43.655 1.00 95.12 166 ARG A N 1
ATOM 1311 C CA . ARG A 1 166 ? 32.828 9.712 -43.885 1.00 95.12 166 ARG A CA 1
ATOM 1312 C C . ARG A 1 166 ? 33.382 8.718 -44.906 1.00 95.12 166 ARG A C 1
ATOM 1314 O O . ARG A 1 166 ? 34.129 9.118 -45.797 1.00 95.12 166 ARG A O 1
ATOM 1321 N N . ALA A 1 167 ? 32.991 7.447 -44.817 1.00 95.00 167 ALA A N 1
ATOM 1322 C CA . ALA A 1 167 ? 33.408 6.421 -45.769 1.00 95.00 167 ALA A CA 1
ATOM 1323 C C . ALA A 1 167 ? 32.913 6.721 -47.195 1.00 95.00 167 ALA A C 1
ATOM 1325 O O . ALA A 1 167 ? 33.661 6.564 -48.160 1.00 95.00 167 ALA A O 1
ATOM 1326 N N . GLU A 1 168 ? 31.678 7.198 -47.348 1.00 95.56 168 GLU A N 1
ATOM 1327 C CA . GLU A 1 168 ? 31.152 7.632 -48.643 1.00 95.56 168 GLU A CA 1
ATOM 1328 C C . GLU A 1 168 ? 31.877 8.860 -49.196 1.00 95.56 168 GLU A C 1
ATOM 1330 O O . GLU A 1 168 ? 32.193 8.887 -50.386 1.00 95.56 168 GLU A O 1
ATOM 1335 N N . GLY A 1 169 ? 32.173 9.850 -48.349 1.00 95.44 169 GLY A N 1
ATOM 1336 C CA . GLY A 1 169 ? 32.972 11.015 -48.730 1.00 95.44 169 GLY A CA 1
ATOM 1337 C C . GLY A 1 169 ? 34.354 10.612 -49.250 1.00 95.44 169 GLY A C 1
ATOM 1338 O O . GLY A 1 169 ? 34.750 11.035 -50.335 1.00 95.44 169 GLY A O 1
ATOM 1339 N N . ALA A 1 170 ? 35.041 9.711 -48.541 1.00 94.56 170 ALA A N 1
ATOM 1340 C CA . ALA A 1 170 ? 36.327 9.166 -48.974 1.00 94.56 170 ALA A CA 1
ATOM 1341 C C . ALA A 1 170 ? 36.221 8.425 -50.318 1.00 94.56 170 ALA A C 1
ATOM 1343 O O . ALA A 1 170 ? 37.037 8.644 -51.211 1.00 94.56 170 ALA A O 1
ATOM 1344 N N . ARG A 1 171 ? 35.180 7.602 -50.516 1.00 95.81 171 ARG A N 1
ATOM 1345 C CA . ARG A 1 171 ? 34.937 6.921 -51.802 1.00 95.81 171 ARG A CA 1
ATOM 1346 C C . ARG A 1 171 ? 34.728 7.909 -52.948 1.00 95.81 171 ARG A C 1
ATOM 1348 O O . ARG A 1 171 ? 35.260 7.686 -54.031 1.00 95.81 171 ARG A O 1
ATOM 1355 N N . ARG A 1 172 ? 33.969 8.988 -52.730 1.00 95.81 172 ARG A N 1
ATOM 1356 C CA . ARG A 1 172 ? 33.763 10.040 -53.741 1.00 95.81 172 ARG A CA 1
ATOM 1357 C C . ARG A 1 172 ? 35.070 10.757 -54.074 1.00 95.81 172 ARG A C 1
ATOM 1359 O O . ARG A 1 172 ? 35.366 10.926 -55.250 1.00 95.81 172 ARG A O 1
ATOM 1366 N N . ALA A 1 173 ? 35.871 11.098 -53.065 1.00 94.88 173 ALA A N 1
ATOM 1367 C CA . ALA A 1 173 ? 37.174 11.730 -53.266 1.00 94.88 173 ALA A CA 1
ATOM 1368 C C . ALA A 1 173 ? 38.129 10.839 -54.080 1.00 94.88 173 ALA A C 1
ATOM 1370 O O . ALA A 1 173 ? 38.748 11.310 -55.029 1.00 94.88 173 ALA A O 1
ATOM 1371 N N . ILE A 1 174 ? 38.194 9.539 -53.769 1.00 95.00 174 ILE A N 1
ATOM 1372 C CA . ILE A 1 174 ? 39.009 8.575 -54.527 1.00 95.00 174 ILE A CA 1
ATOM 1373 C C . ILE A 1 174 ? 38.561 8.504 -55.991 1.00 95.00 174 ILE A C 1
ATOM 1375 O O . ILE A 1 174 ? 39.406 8.507 -56.884 1.00 95.00 174 ILE A O 1
ATOM 1379 N N . ARG A 1 175 ? 37.246 8.468 -56.257 1.00 95.69 175 ARG A N 1
ATOM 1380 C CA . ARG A 1 175 ? 36.724 8.469 -57.634 1.00 95.69 175 ARG A CA 1
ATOM 1381 C C . ARG A 1 175 ? 37.113 9.738 -58.388 1.00 95.69 175 ARG A C 1
ATOM 1383 O O . ARG A 1 175 ? 37.629 9.622 -59.490 1.00 95.69 175 ARG A O 1
ATOM 1390 N N . ALA A 1 176 ? 36.951 10.909 -57.774 1.00 94.75 176 ALA A N 1
ATOM 1391 C CA . ALA A 1 176 ? 37.325 12.181 -58.390 1.00 94.75 176 ALA A CA 1
ATOM 1392 C C . ALA A 1 176 ? 38.828 12.246 -58.722 1.00 94.75 176 ALA A C 1
ATOM 1394 O O . ALA A 1 176 ? 39.209 12.675 -59.808 1.00 94.75 176 ALA A O 1
ATOM 1395 N N . LEU A 1 177 ? 39.693 11.762 -57.820 1.00 95.19 177 LEU A N 1
ATOM 1396 C CA . LEU A 1 177 ? 41.136 11.675 -58.078 1.00 95.19 177 LEU A CA 1
ATOM 1397 C C . LEU A 1 177 ? 41.460 10.719 -59.234 1.00 95.19 177 LEU A C 1
ATOM 1399 O O . LEU A 1 177 ? 42.311 11.029 -60.068 1.00 95.19 177 LEU A O 1
ATOM 1403 N N . ALA A 1 178 ? 40.784 9.571 -59.301 1.00 94.50 178 ALA A N 1
ATOM 1404 C CA . ALA A 1 178 ? 40.965 8.608 -60.383 1.00 94.50 178 ALA A CA 1
ATOM 1405 C C . ALA A 1 178 ? 40.495 9.164 -61.739 1.00 94.50 178 ALA A C 1
ATOM 1407 O O . ALA A 1 178 ? 41.189 8.993 -62.740 1.00 94.50 178 ALA A O 1
ATOM 1408 N N . GLU A 1 179 ? 39.354 9.857 -61.772 1.00 95.31 179 GLU A N 1
ATOM 1409 C CA . GLU A 1 179 ? 38.833 10.528 -62.968 1.00 95.31 179 GLU A CA 1
ATOM 1410 C C . GLU A 1 179 ? 39.796 11.611 -63.458 1.00 95.31 179 GLU A C 1
ATOM 1412 O O . GLU A 1 179 ? 40.195 11.587 -64.620 1.00 95.31 179 GLU A O 1
ATOM 1417 N N . HIS A 1 180 ? 40.276 12.473 -62.559 1.00 95.38 180 HIS A N 1
ATOM 1418 C CA . HIS A 1 180 ? 41.256 13.502 -62.896 1.00 95.38 180 HIS A CA 1
ATOM 1419 C C . HIS A 1 180 ? 42.566 12.906 -63.440 1.00 95.38 180 HIS A C 1
ATOM 1421 O O . HIS A 1 180 ? 43.106 13.379 -64.439 1.00 95.38 180 HIS A O 1
ATOM 1427 N N . ALA A 1 181 ? 43.074 11.825 -62.838 1.00 93.75 181 ALA A N 1
ATOM 1428 C CA . ALA A 1 181 ? 44.265 11.136 -63.340 1.00 93.75 181 ALA A CA 1
ATOM 1429 C C . ALA A 1 181 ? 44.042 10.525 -64.739 1.00 93.75 181 ALA A C 1
ATOM 1431 O O . ALA A 1 181 ? 44.934 10.563 -65.593 1.00 93.75 181 ALA A O 1
ATOM 1432 N N . LEU A 1 182 ? 42.851 9.975 -65.002 1.00 95.25 182 LEU A N 1
ATOM 1433 C CA . LEU A 1 182 ? 42.480 9.464 -66.322 1.00 95.25 182 LEU A CA 1
ATOM 1434 C C . LEU A 1 182 ? 42.368 10.586 -67.357 1.00 95.25 182 LEU A C 1
ATOM 1436 O O . LEU A 1 182 ? 42.837 10.410 -68.481 1.00 95.25 182 LEU A O 1
ATOM 1440 N N . GLU A 1 183 ? 41.791 11.730 -66.998 1.00 95.06 183 GLU A N 1
ATOM 1441 C CA . GLU A 1 183 ? 41.718 12.914 -67.858 1.00 95.06 183 GLU A CA 1
ATOM 1442 C C . GLU A 1 183 ? 43.106 13.460 -68.186 1.00 95.06 183 GLU A C 1
ATOM 1444 O O . GLU A 1 183 ? 43.414 13.665 -69.359 1.00 95.06 183 GLU A O 1
ATOM 1449 N N . GLN A 1 184 ? 43.987 13.588 -67.189 1.00 95.19 184 GLN A N 1
ATOM 1450 C CA . GLN A 1 184 ? 45.385 13.967 -67.402 1.00 95.19 184 GLN A CA 1
ATOM 1451 C C . GLN A 1 184 ? 46.093 13.001 -68.355 1.00 95.19 184 GLN A C 1
ATOM 1453 O O . GLN A 1 184 ? 46.789 13.428 -69.277 1.00 95.19 184 GLN A O 1
ATOM 1458 N N . ARG A 1 185 ? 45.889 11.690 -68.179 1.00 93.88 185 ARG A N 1
ATOM 1459 C CA . ARG A 1 185 ? 46.459 10.680 -69.076 1.00 93.88 185 ARG A CA 1
ATOM 1460 C C . ARG A 1 185 ? 45.898 10.795 -70.492 1.00 93.88 185 ARG A C 1
ATOM 1462 O O . ARG A 1 185 ? 46.667 10.715 -71.445 1.00 93.88 185 ARG A O 1
ATOM 1469 N N . ARG A 1 186 ? 44.587 11.001 -70.650 1.00 94.69 186 ARG A N 1
ATOM 1470 C CA . ARG A 1 186 ? 43.947 11.217 -71.959 1.00 94.69 186 ARG A CA 1
ATOM 1471 C C . ARG A 1 186 ? 44.489 12.471 -72.643 1.00 94.69 186 ARG A C 1
ATOM 1473 O O . ARG A 1 186 ? 44.814 12.404 -73.824 1.00 94.69 186 ARG A O 1
ATOM 1480 N N . ALA A 1 187 ? 44.650 13.569 -71.907 1.00 93.56 187 ALA A N 1
ATOM 1481 C CA . ALA A 1 187 ? 45.224 14.812 -72.415 1.00 93.56 187 ALA A CA 1
ATOM 1482 C C . ALA A 1 187 ? 46.687 14.632 -72.853 1.00 93.56 187 ALA A C 1
ATOM 1484 O O . ALA A 1 187 ? 47.062 15.066 -73.941 1.00 93.56 187 ALA A O 1
ATOM 1485 N N . MET A 1 188 ? 47.501 13.925 -72.059 1.00 94.75 188 MET A N 1
ATOM 1486 C CA . MET A 1 188 ? 48.877 13.582 -72.436 1.00 94.75 188 MET A CA 1
ATOM 1487 C C . MET A 1 188 ? 48.927 12.731 -73.707 1.00 94.75 188 MET A C 1
ATOM 1489 O O . MET A 1 188 ? 49.687 13.043 -74.619 1.00 94.75 188 MET A O 1
ATOM 1493 N N . VAL A 1 189 ? 48.100 11.685 -73.799 1.00 95.25 189 VAL A N 1
ATOM 1494 C CA . VAL A 1 189 ? 48.024 10.839 -75.000 1.00 95.25 189 VAL A CA 1
ATOM 1495 C C . VAL A 1 189 ? 47.597 11.659 -76.219 1.00 95.25 189 VAL A C 1
ATOM 1497 O O . VAL A 1 189 ? 48.207 11.521 -77.274 1.00 95.25 189 VAL A O 1
ATOM 1500 N N . ALA A 1 190 ? 46.608 12.546 -76.082 1.00 94.31 190 ALA A N 1
ATOM 1501 C CA . ALA A 1 190 ? 46.177 13.428 -77.165 1.00 94.31 190 ALA A CA 1
ATOM 1502 C C . ALA A 1 190 ? 47.305 14.359 -77.643 1.00 94.31 190 ALA A C 1
ATOM 1504 O O . ALA A 1 190 ? 47.505 14.490 -78.848 1.00 94.31 190 ALA A O 1
ATOM 1505 N N . SER A 1 191 ? 48.078 14.936 -76.716 1.00 95.69 191 SER A N 1
ATOM 1506 C CA . SER A 1 191 ? 49.250 15.769 -77.027 1.00 95.69 191 SER A CA 1
ATOM 1507 C C . SER A 1 191 ? 50.356 14.983 -77.745 1.00 95.69 191 SER A C 1
ATOM 1509 O O . SER A 1 191 ? 50.923 15.437 -78.738 1.00 95.69 191 SER A O 1
ATOM 1511 N N . VAL A 1 192 ? 50.631 13.748 -77.309 1.00 95.75 192 VAL A N 1
ATOM 1512 C CA . VAL A 1 192 ? 51.580 12.866 -78.007 1.00 95.75 192 VAL A CA 1
ATOM 1513 C C . VAL A 1 192 ? 51.087 12.549 -79.419 1.00 95.75 192 VAL A C 1
ATOM 1515 O O . VAL A 1 192 ? 51.866 12.624 -80.366 1.00 95.75 192 VAL A O 1
ATOM 1518 N N . ILE A 1 193 ? 49.799 12.237 -79.588 1.00 94.88 193 ILE A N 1
ATOM 1519 C CA . ILE A 1 193 ? 49.205 11.977 -80.906 1.00 94.88 193 ILE A CA 1
ATOM 1520 C C . ILE A 1 193 ? 49.318 13.211 -81.812 1.00 94.88 193 ILE A C 1
ATOM 1522 O O . ILE A 1 193 ? 49.678 13.058 -82.978 1.00 94.88 193 ILE A O 1
ATOM 1526 N N . SER A 1 194 ? 49.052 14.423 -81.309 1.00 94.56 194 SER A N 1
ATOM 1527 C CA . SER A 1 194 ? 49.183 15.641 -82.117 1.00 94.56 194 SER A CA 1
ATOM 1528 C C . SER A 1 194 ? 50.627 15.893 -82.542 1.00 94.56 194 SER A C 1
ATOM 1530 O O . SER A 1 194 ? 50.862 16.160 -83.715 1.00 94.56 194 SER A O 1
ATOM 1532 N N . LEU A 1 195 ? 51.599 15.717 -81.640 1.00 95.19 195 LEU A N 1
ATOM 1533 C CA . LEU A 1 195 ? 53.024 15.842 -81.967 1.00 95.19 195 LEU A CA 1
ATOM 1534 C C . LEU A 1 195 ? 53.472 14.808 -83.006 1.00 95.19 195 LEU A C 1
ATOM 1536 O O . LEU A 1 195 ? 54.188 15.144 -83.948 1.00 95.19 195 LEU A O 1
ATOM 1540 N N . LEU A 1 196 ? 53.039 13.552 -82.866 1.00 94.25 196 LEU A N 1
ATOM 1541 C CA . LEU A 1 196 ? 53.325 12.507 -83.851 1.00 94.25 196 LEU A CA 1
ATOM 1542 C C . LEU A 1 196 ? 52.729 12.853 -85.218 1.00 94.25 196 LEU A C 1
ATOM 1544 O O . LEU A 1 196 ? 53.392 12.658 -86.236 1.00 94.25 196 LEU A O 1
ATOM 1548 N N . LYS A 1 197 ? 51.515 13.412 -85.244 1.00 94.81 197 LYS A N 1
ATOM 1549 C CA . LYS A 1 197 ? 50.866 13.866 -86.475 1.00 94.81 197 LYS A CA 1
ATOM 1550 C C . LYS A 1 197 ? 51.611 15.042 -87.113 1.00 94.81 197 LYS A C 1
ATOM 1552 O O . LYS A 1 197 ? 51.869 15.006 -88.309 1.00 94.81 197 LYS A O 1
ATOM 1557 N N . GLU A 1 198 ? 52.042 16.029 -86.330 1.00 94.62 198 GLU A N 1
ATOM 1558 C CA . GLU A 1 198 ? 52.863 17.147 -86.818 1.00 94.62 198 GLU A CA 1
ATOM 1559 C C . GLU A 1 198 ? 54.211 16.678 -87.383 1.00 94.62 198 GLU A C 1
ATOM 1561 O O . GLU A 1 198 ? 54.645 17.148 -88.437 1.00 94.62 198 GLU A O 1
ATOM 1566 N N . LEU A 1 199 ? 54.875 15.729 -86.712 1.00 93.69 199 LEU A N 1
ATOM 1567 C CA . LEU A 1 199 ? 56.116 15.123 -87.199 1.00 93.69 199 LEU A CA 1
ATOM 1568 C C . LEU A 1 199 ? 55.893 14.351 -88.501 1.00 93.69 199 LEU A C 1
ATOM 1570 O O . LEU A 1 199 ? 56.703 14.471 -89.422 1.00 93.69 199 LEU A O 1
ATOM 1574 N N . GLN A 1 200 ? 54.799 13.594 -88.594 1.00 93.75 200 GLN A N 1
ATOM 1575 C CA . GLN A 1 200 ? 54.410 12.888 -89.810 1.00 93.75 200 GLN A CA 1
ATOM 1576 C C . GLN A 1 200 ? 54.145 13.871 -90.959 1.00 93.75 200 GLN A C 1
ATOM 1578 O O . GLN A 1 200 ? 54.723 13.716 -92.035 1.00 93.75 200 GLN A O 1
ATOM 1583 N N . ASP A 1 201 ? 53.349 14.916 -90.728 1.00 93.06 201 ASP A N 1
ATOM 1584 C CA . ASP A 1 201 ? 53.042 15.947 -91.723 1.00 93.06 201 ASP A CA 1
ATOM 1585 C C . ASP A 1 201 ? 54.318 16.666 -92.187 1.00 93.06 201 ASP A C 1
ATOM 1587 O O . ASP A 1 201 ? 54.520 16.894 -93.383 1.00 93.06 201 ASP A O 1
ATOM 1591 N N . ARG A 1 202 ? 55.231 16.979 -91.260 1.00 93.12 202 ARG A N 1
ATOM 1592 C CA . ARG A 1 202 ? 56.532 17.581 -91.579 1.00 93.12 202 ARG A CA 1
ATOM 1593 C C . ARG A 1 202 ? 57.418 16.636 -92.385 1.00 93.12 202 ARG A C 1
ATOM 1595 O O . ARG A 1 202 ? 58.072 17.090 -93.321 1.00 93.12 202 ARG A O 1
ATOM 1602 N N . HIS A 1 203 ? 57.436 15.345 -92.058 1.00 92.12 203 HIS A N 1
ATOM 1603 C CA . HIS A 1 203 ? 58.170 14.344 -92.827 1.00 92.12 203 HIS A CA 1
ATOM 1604 C C . HIS A 1 203 ? 57.644 14.255 -94.264 1.00 92.12 203 HIS A C 1
ATOM 1606 O O . HIS A 1 203 ? 58.438 14.318 -95.198 1.00 92.12 203 HIS A O 1
ATOM 1612 N N . VAL A 1 204 ? 56.320 14.198 -94.452 1.00 92.38 204 VAL A N 1
ATOM 1613 C CA . VAL A 1 204 ? 55.685 14.184 -95.781 1.00 92.38 204 VAL A CA 1
ATOM 1614 C C . VAL A 1 204 ? 56.053 15.435 -96.586 1.00 92.38 204 VAL A C 1
ATOM 1616 O O . VAL A 1 204 ? 56.402 15.319 -97.764 1.00 92.38 204 VAL A O 1
ATOM 1619 N N . ARG A 1 205 ? 56.041 16.622 -95.961 1.00 90.81 205 ARG A N 1
ATOM 1620 C CA . ARG A 1 205 ? 56.461 17.877 -96.611 1.00 90.81 205 ARG A CA 1
ATOM 1621 C C . ARG A 1 205 ? 57.924 17.833 -97.038 1.00 90.81 205 ARG A C 1
ATOM 1623 O O . ARG A 1 205 ? 58.206 18.016 -98.216 1.00 90.81 205 ARG A O 1
ATOM 1630 N N . LEU A 1 206 ? 58.836 17.514 -96.117 1.00 91.50 206 LEU A N 1
ATOM 1631 C CA . LEU A 1 206 ? 60.272 17.425 -96.408 1.00 91.50 206 LEU A CA 1
ATOM 1632 C C . LEU A 1 206 ? 60.568 16.394 -97.501 1.00 91.50 206 LEU A C 1
ATOM 1634 O O . LEU A 1 206 ? 61.399 16.625 -98.375 1.00 91.50 206 LEU A O 1
ATOM 1638 N N . TRP A 1 207 ? 59.884 15.252 -97.474 1.00 90.75 207 TRP A N 1
ATOM 1639 C CA . TRP A 1 207 ? 60.038 14.220 -98.492 1.00 90.75 207 TRP A CA 1
ATOM 1640 C C . TRP A 1 207 ? 59.547 14.697 -99.864 1.00 90.75 207 TRP A C 1
ATOM 1642 O O . TRP A 1 207 ? 60.221 14.472 -100.871 1.00 90.75 207 TRP A O 1
ATOM 1652 N N . SER A 1 208 ? 58.429 15.426 -99.901 1.00 88.50 208 SER A N 1
ATOM 1653 C CA . SER A 1 208 ? 57.926 16.072 -101.120 1.00 88.50 208 SER A CA 1
ATOM 1654 C C . SER A 1 208 ? 58.913 17.116 -101.652 1.00 88.50 208 SER A C 1
ATOM 1656 O O . SER A 1 208 ? 59.246 17.077 -102.832 1.00 88.50 208 SER A O 1
ATOM 1658 N N . GLU A 1 209 ? 59.464 17.974 -100.787 1.00 89.88 209 GLU A N 1
ATOM 1659 C CA . GLU A 1 209 ? 60.484 18.973 -101.143 1.00 89.88 209 GLU A CA 1
ATOM 1660 C C . GLU A 1 209 ? 61.766 18.323 -101.687 1.00 89.88 209 GLU A C 1
ATOM 1662 O O . GLU A 1 209 ? 62.313 18.762 -102.699 1.00 89.88 209 GLU A O 1
ATOM 1667 N N . ILE A 1 210 ? 62.249 17.245 -101.057 1.00 89.00 210 ILE A N 1
ATOM 1668 C CA . ILE A 1 210 ? 63.419 16.489 -101.528 1.00 89.00 210 ILE A CA 1
ATOM 1669 C C . ILE A 1 210 ? 63.145 15.886 -102.905 1.00 89.00 210 ILE A C 1
ATOM 1671 O O . ILE A 1 210 ? 64.008 15.956 -103.784 1.00 89.00 210 ILE A O 1
ATOM 1675 N N . ASN A 1 211 ? 61.969 15.294 -103.107 1.00 84.81 211 ASN A N 1
ATOM 1676 C CA . ASN A 1 211 ? 61.594 14.718 -104.394 1.00 84.81 21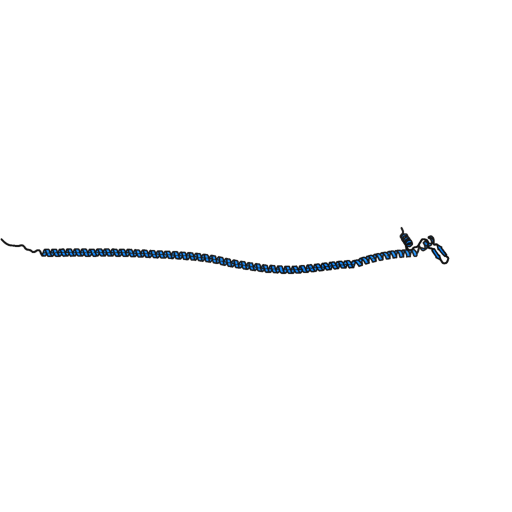1 ASN A CA 1
ATOM 1677 C C . ASN A 1 211 ? 61.450 15.793 -105.472 1.00 84.81 211 ASN A C 1
ATOM 1679 O O . ASN A 1 211 ? 61.929 15.592 -106.585 1.00 84.81 211 ASN A O 1
ATOM 1683 N N . GLU A 1 212 ? 60.895 16.957 -105.140 1.00 86.19 212 GLU A N 1
ATOM 1684 C CA . GLU A 1 212 ? 60.825 18.101 -106.045 1.00 86.19 212 GLU A CA 1
ATOM 1685 C C . GLU A 1 212 ? 62.226 18.633 -106.389 1.00 86.19 212 GLU A C 1
ATOM 1687 O O . GLU A 1 212 ? 62.526 18.897 -107.553 1.00 86.19 212 GLU A O 1
ATOM 1692 N N . MET A 1 213 ? 63.137 18.733 -105.413 1.00 85.44 213 MET A N 1
ATOM 1693 C CA . MET A 1 213 ? 64.536 19.103 -105.656 1.00 85.44 213 MET A CA 1
ATOM 1694 C C . MET A 1 213 ? 65.269 18.077 -106.523 1.00 85.44 213 MET A C 1
ATOM 1696 O O . MET A 1 213 ? 66.034 18.463 -107.411 1.00 85.44 213 MET A O 1
ATOM 1700 N N . LYS A 1 214 ? 65.049 16.777 -106.290 1.00 82.50 214 LYS A N 1
ATOM 1701 C CA . LYS A 1 214 ? 65.588 15.701 -107.133 1.00 82.50 214 LYS A CA 1
ATOM 1702 C C . LYS A 1 214 ? 65.037 15.802 -108.551 1.00 82.50 214 LYS A C 1
ATOM 1704 O O . LYS A 1 214 ? 65.831 15.778 -109.486 1.00 82.50 214 LYS A O 1
ATOM 1709 N N . ALA A 1 215 ? 63.730 16.000 -108.714 1.00 78.31 215 ALA A N 1
ATOM 1710 C CA . ALA A 1 215 ? 63.099 16.203 -110.014 1.00 78.31 215 ALA A CA 1
ATOM 1711 C C . ALA A 1 215 ? 63.696 17.425 -110.731 1.00 78.31 215 ALA A C 1
ATOM 1713 O O . ALA A 1 215 ? 64.157 17.303 -111.860 1.00 78.31 215 ALA A O 1
ATOM 1714 N N . LYS A 1 216 ? 63.828 18.569 -110.042 1.00 81.94 216 LYS A N 1
ATOM 1715 C CA . LYS A 1 216 ? 64.486 19.778 -110.571 1.00 81.94 216 LYS A CA 1
ATOM 1716 C C . LYS A 1 216 ? 65.946 19.529 -110.964 1.00 81.94 216 LYS A C 1
ATOM 1718 O O . LYS A 1 216 ? 66.384 20.045 -111.989 1.00 81.94 216 LYS A O 1
ATOM 1723 N N . ARG A 1 217 ? 66.720 18.754 -110.190 1.00 78.50 217 ARG A N 1
ATOM 1724 C CA . ARG A 1 217 ? 68.102 18.372 -110.553 1.00 78.50 217 ARG A CA 1
ATOM 1725 C C . ARG A 1 217 ? 68.143 17.467 -111.781 1.00 78.50 217 ARG A C 1
ATOM 1727 O O . ARG A 1 217 ? 68.973 17.701 -112.651 1.00 78.50 217 ARG A O 1
ATOM 1734 N N . ILE A 1 218 ? 67.254 16.480 -111.867 1.00 75.75 218 ILE A N 1
ATOM 1735 C CA . ILE A 1 218 ? 67.142 15.589 -113.027 1.00 75.75 218 ILE A CA 1
ATOM 1736 C C . ILE A 1 218 ? 66.769 16.400 -114.274 1.00 75.75 218 ILE A C 1
ATOM 1738 O O . ILE A 1 218 ? 67.457 16.289 -115.282 1.00 75.75 218 ILE A O 1
ATOM 1742 N N . SER A 1 219 ? 65.784 17.301 -114.196 1.00 70.44 219 SER A N 1
ATOM 1743 C CA . SER A 1 219 ? 65.425 18.198 -115.304 1.00 70.44 219 SER A CA 1
ATOM 1744 C C . SER A 1 219 ? 66.581 19.117 -115.716 1.00 70.44 219 SER A C 1
ATOM 1746 O O . SER A 1 219 ? 66.783 19.343 -116.903 1.00 70.44 219 SER A O 1
ATOM 1748 N N . ARG A 1 220 ? 67.387 19.621 -114.769 1.00 72.06 220 ARG A N 1
ATOM 1749 C CA . ARG A 1 220 ? 68.598 20.402 -115.091 1.00 72.06 220 ARG A CA 1
ATOM 1750 C C . ARG A 1 220 ? 69.677 19.556 -115.767 1.00 72.06 220 ARG A C 1
ATOM 1752 O O . ARG A 1 220 ? 70.302 20.043 -116.700 1.00 72.06 220 ARG A O 1
ATOM 1759 N N . HIS A 1 221 ? 69.891 18.314 -115.331 1.00 65.75 221 HIS A N 1
ATOM 1760 C CA . HIS A 1 221 ? 70.836 17.398 -115.979 1.00 65.75 221 HIS A CA 1
ATOM 1761 C C . HIS A 1 221 ? 70.380 16.990 -117.383 1.00 65.75 221 HIS A C 1
ATOM 1763 O O . HIS A 1 221 ? 71.201 16.976 -118.295 1.00 65.75 221 HIS A O 1
ATOM 1769 N N . LEU A 1 222 ? 69.085 16.740 -117.579 1.00 59.84 222 LEU A N 1
ATOM 1770 C CA . LEU A 1 222 ? 68.504 16.466 -118.895 1.00 59.84 222 LEU A CA 1
ATOM 1771 C C . LEU A 1 222 ? 68.603 17.690 -119.821 1.00 59.84 222 LEU A C 1
ATOM 1773 O O . LEU A 1 222 ? 68.995 17.547 -120.974 1.00 59.84 222 LEU A O 1
ATOM 1777 N N . ASN A 1 223 ? 68.361 18.903 -119.312 1.00 58.50 223 ASN A N 1
ATOM 1778 C CA . ASN A 1 223 ? 68.534 20.138 -120.087 1.00 58.50 223 ASN A CA 1
ATOM 1779 C C . ASN A 1 223 ? 70.011 20.449 -120.402 1.00 58.50 223 ASN A C 1
ATOM 1781 O O . ASN A 1 223 ? 70.299 21.009 -121.454 1.00 58.50 223 ASN A O 1
ATOM 1785 N N . ALA A 1 224 ? 70.954 20.066 -119.534 1.00 57.88 224 ALA A N 1
ATOM 1786 C CA . ALA A 1 224 ? 72.391 20.196 -119.791 1.00 57.88 224 ALA A CA 1
ATOM 1787 C C . ALA A 1 224 ? 72.911 19.166 -120.813 1.00 57.88 224 ALA A C 1
ATOM 1789 O O . ALA A 1 224 ? 73.856 19.452 -121.539 1.00 57.88 224 ALA A O 1
ATOM 1790 N N . GLN A 1 225 ? 72.280 17.991 -120.905 1.00 55.09 225 GLN A N 1
ATOM 1791 C CA . GLN A 1 225 ? 72.542 16.999 -121.956 1.00 55.09 225 GLN A CA 1
ATOM 1792 C C . GLN A 1 225 ? 71.869 17.352 -123.295 1.00 55.09 225 GLN A C 1
ATOM 1794 O O . GLN A 1 225 ? 72.283 16.843 -124.332 1.00 55.09 225 GLN A O 1
ATOM 1799 N N . ALA A 1 226 ? 70.871 18.240 -123.286 1.00 50.72 226 ALA A N 1
ATOM 1800 C CA . ALA A 1 226 ? 70.164 18.718 -124.474 1.00 50.72 226 ALA A CA 1
ATOM 1801 C C . ALA A 1 226 ? 70.762 19.998 -125.098 1.00 50.72 226 ALA A C 1
ATOM 1803 O O . ALA A 1 226 ? 70.194 20.513 -126.058 1.00 50.72 226 ALA A O 1
ATOM 1804 N N . ALA A 1 227 ? 71.891 20.516 -124.594 1.00 42.22 227 ALA A N 1
ATOM 1805 C CA . ALA A 1 227 ? 72.632 21.596 -125.248 1.00 42.22 227 ALA A CA 1
ATOM 1806 C C . ALA A 1 227 ? 73.476 21.018 -126.408 1.00 42.22 227 ALA A C 1
ATOM 1808 O O . ALA A 1 227 ? 74.443 20.298 -126.146 1.00 42.22 227 ALA A O 1
ATOM 1809 N N . PRO A 1 228 ? 73.145 21.290 -127.686 1.00 46.91 228 PRO A N 1
ATOM 1810 C CA . PRO A 1 228 ? 73.889 20.744 -128.807 1.00 46.91 228 PRO A CA 1
ATOM 1811 C C . PRO A 1 228 ? 75.181 21.530 -129.043 1.00 46.91 228 PRO A C 1
ATOM 1813 O O . PRO A 1 228 ? 75.183 22.756 -129.155 1.00 46.91 228 PRO A O 1
ATOM 1816 N N . ASN A 1 229 ? 76.274 20.784 -129.203 1.00 49.03 229 ASN A N 1
ATOM 1817 C CA . ASN A 1 229 ? 77.445 21.207 -129.960 1.00 49.03 229 ASN A CA 1
ATOM 1818 C C . ASN A 1 229 ? 77.005 21.621 -131.373 1.00 49.03 229 ASN A C 1
ATOM 1820 O O . ASN A 1 229 ? 76.746 20.764 -132.215 1.00 49.03 229 ASN A O 1
ATOM 1824 N N . SER A 1 230 ? 76.960 22.919 -131.657 1.00 45.84 230 SER A N 1
ATOM 1825 C CA . SER A 1 230 ? 76.905 23.422 -133.031 1.00 45.84 230 SER A CA 1
ATOM 1826 C C . SER A 1 230 ? 77.798 24.651 -133.176 1.00 45.84 230 SER A C 1
ATOM 1828 O O . SER A 1 230 ? 77.346 25.794 -133.146 1.00 45.84 230 SER A O 1
ATOM 1830 N N . ALA A 1 231 ? 79.093 24.391 -133.331 1.00 43.09 231 ALA A N 1
ATOM 1831 C CA . ALA A 1 231 ? 79.978 25.282 -134.065 1.00 43.09 231 ALA A CA 1
ATOM 1832 C C . ALA A 1 231 ? 79.658 25.155 -135.567 1.00 43.09 23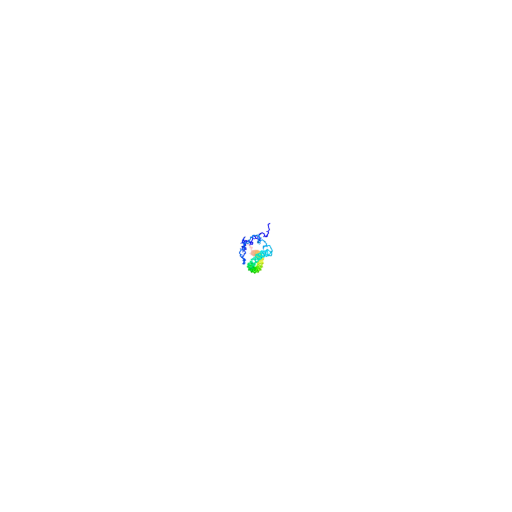1 ALA A C 1
ATOM 1834 O O . ALA A 1 231 ? 79.585 24.023 -136.050 1.00 43.09 231 ALA A O 1
ATOM 1835 N N . PRO A 1 232 ? 79.529 26.253 -136.329 1.00 49.25 232 PRO A N 1
ATOM 1836 C CA . PRO A 1 232 ? 79.665 26.207 -137.773 1.00 49.25 232 PRO A CA 1
ATOM 1837 C C . PRO A 1 232 ? 81.086 26.616 -138.165 1.00 49.25 232 PRO A C 1
ATOM 1839 O O . PRO A 1 232 ? 81.552 27.720 -137.880 1.00 49.25 232 PRO A O 1
ATOM 1842 N N . ARG A 1 233 ? 81.767 25.682 -138.827 1.00 43.62 233 ARG A N 1
ATOM 1843 C CA . ARG A 1 233 ? 82.853 25.966 -139.760 1.00 43.62 233 ARG A CA 1
ATOM 1844 C C . ARG A 1 233 ? 82.260 26.498 -141.070 1.00 43.62 233 ARG A C 1
ATOM 1846 O O . ARG A 1 233 ? 81.179 26.058 -141.449 1.00 43.62 233 ARG A O 1
ATOM 1853 N N . ASP A 1 234 ? 83.028 27.379 -141.712 1.00 44.91 234 ASP A N 1
ATOM 1854 C CA . ASP A 1 234 ? 83.275 27.521 -143.164 1.00 44.91 234 ASP A CA 1
ATOM 1855 C C . ASP A 1 234 ? 83.197 28.990 -143.622 1.00 44.91 234 ASP A C 1
ATOM 1857 O O . ASP A 1 234 ? 82.200 29.674 -143.434 1.00 44.91 234 ASP A O 1
ATOM 1861 N N . PHE A 1 235 ? 84.339 29.586 -143.989 1.00 43.84 235 PHE A N 1
ATOM 1862 C CA . PHE A 1 235 ? 84.861 29.673 -145.367 1.00 43.84 235 PHE A CA 1
ATOM 1863 C C . PHE A 1 235 ? 83.986 30.518 -146.313 1.00 43.84 235 PHE A C 1
ATOM 1865 O O . PHE A 1 235 ? 83.299 29.984 -147.180 1.00 43.84 235 PHE A O 1
ATOM 1872 N N . ARG A 1 236 ? 84.089 31.847 -146.205 1.00 44.00 236 ARG A N 1
ATOM 1873 C CA . ARG A 1 236 ? 84.552 32.787 -147.249 1.00 44.00 236 ARG A CA 1
ATOM 1874 C C . ARG A 1 236 ? 84.464 34.222 -146.746 1.00 44.00 236 ARG A C 1
ATOM 1876 O O . ARG A 1 236 ? 83.504 34.520 -146.008 1.00 44.00 236 ARG A O 1
#

pLDDT: mean 79.91, std 19.66, range [41.53, 98.31]

Foldseek 3Di:
DDPLVVLVVVCCVPVVPPQWDWDQDPVGIDTDHPVRVVVVCPDPVVVVSVVVVVVVVVVVVVVVVVVVVVVVVVVVVVVVVVVVVVVVVVVVVVVVVVVVVVVVVVVVVVVVVVVVVVVVVVVVVVVVVVVVVVVVVVVVVVVVVVVVVVVVVVVVVVVVVVVVVVVVVVVVVVVVVVVVVVVVVVVVVVVVVVVVVVVVVVVVVVVVVVVVVVVVVVVVVVVVVVDDPDDDDDDD

Sequence (236 aa):
MSAAKDIADWATNELGFRKKATLVTMRGTEKLSESNIQPLLQGDLSSILAFLARHTVSKHTAQHARHRLTSYHSDSPYAYSDLRKQLNERTCTYMQSQQELDELALQNQNAVQAIESLAEEVKMAQLRIRERRTRVLVRQAMAVHLRRLVSCAEQLIGAEVGLRARAEGARRAIRALAEHALEQRRAMVASVISLLKELQDRHVRLWSEINEMKAKRISRHLNAQAAPNSAPRDFR

Radius of gyration: 94.1 Å; chains: 1; bounding box: 161×44×272 Å